Protein AF-A0A7R9WXC1-F1 (afdb_monomer_lite)

Secondary structure (DSSP, 8-state):
-HHHHHHHHHHHTT-HHHHHHHHHHHHHHTT-S-SS--HHHHHHHHHHHHHHHHHS-HHHHHTSPB---HHHHHHHHHHHHHHHHHHHHT-HHHHHHHHHHHHHHHHHH-B-TTHHHHHHHHHHHHHHTT-HHHHHHHHHHHHHHHHHT--TTTHHHHHHHIIIIIGGGTS-HHHHHHHHHHHHHHHHHTT-HHHHHHHHHHHHHHHHHTT--HHHHHHHHHHHHHHHHHTT--TTHHHHHHHHHHHHHHTT-PPP-HHHHHHHHHHHHHTTTT-HHHHHHHHHHHHHHHHHTT-HHHHHHHHHHHHT---

Radius of gyration: 20.03 Å; chains: 1; bounding box: 48×40×57 Å

Sequence (311 aa):
PTHLIMAQALGREYKVAESLAVSLSAARNLGVFPRRFYLFHAVNDFIRIKDFLKNNTDEDILNLPILQDPKILMAIRFIGEIGVRSFYTGDMVQCLVQALKQIRIIMRYGISPRSPLVFATLGMIFDTTKDRNLAMRCADIAHKLLRIVGGPEDIAWVHVVTSGAIYVSSEPHSKCIKGLEKGYSLGMESGNFELGLVNLQCSKVLAFYFGCKLQPLVGSLENVLKQYQVYNIKMNDDASVALLMVSQYLTGGQPIDWDDIKGHTQQDLKKRGSDANRLLARYPALLVPTILLRKYELAQQMTKLYYGLPD

Foldseek 3Di:
DVLLVVLVVCVQVLVLLVSLVSLQVVLVVLVLDDPDDDVVVLVVLLVVLVVVPVVADLVRQLPWDEADDVSLVVNLSSLVSNLVSCVQLVVVVSNSVSLSSSVVSCVVRNDAQCQLLSLLSVLLVCVVVVVLVSSLSSLVSSVVVCVVHHDLQCQLVSLCSCLLRRCCVPHDVVVSLVSLCVSLVSCVVSVVNQSNLVSLLSSLVSCVVVDHDLVVSLVSLVVSLVSCVVVVPPPPPQLSVLLNQLSQVVVVHDDDPVVVVVVVLVVQLVVNGRRLVVLVRNLVSNLVSCVVVVVVVSNVVSVCSNVVNDD

Structure (mmCIF, N/CA/C/O backbone):
data_AF-A0A7R9WXC1-F1
#
_entry.id   AF-A0A7R9WXC1-F1
#
loop_
_atom_site.group_PDB
_atom_site.id
_atom_site.type_symbol
_atom_site.label_atom_id
_atom_site.label_alt_id
_atom_site.label_comp_id
_atom_site.label_asym_id
_atom_site.label_entity_id
_atom_site.label_seq_id
_atom_site.pdbx_PDB_ins_code
_atom_site.Cartn_x
_atom_site.Cartn_y
_atom_site.Cartn_z
_atom_site.occupancy
_atom_site.B_iso_or_equiv
_atom_site.auth_seq_id
_atom_site.auth_comp_id
_atom_site.auth_asym_id
_atom_site.auth_atom_id
_atom_site.pdbx_PDB_model_num
ATOM 1 N N . PRO A 1 1 ? -21.706 -10.252 6.835 1.00 63.06 1 PRO A N 1
ATOM 2 C CA . PRO A 1 1 ? -20.898 -11.320 6.184 1.00 63.06 1 PRO A CA 1
ATOM 3 C C . PRO A 1 1 ? -21.140 -11.440 4.670 1.00 63.06 1 PRO A C 1
ATOM 5 O O . PRO A 1 1 ? -20.193 -11.288 3.910 1.00 63.06 1 PRO A O 1
ATOM 8 N N . THR A 1 2 ? -22.389 -11.620 4.221 1.00 79.38 2 THR A N 1
ATOM 9 C CA . THR A 1 2 ? -22.733 -11.849 2.800 1.00 79.38 2 THR A CA 1
ATOM 10 C C . THR A 1 2 ? -22.282 -10.723 1.866 1.00 79.38 2 THR A C 1
ATOM 12 O O . THR A 1 2 ? -21.619 -10.984 0.869 1.00 79.38 2 THR A O 1
ATOM 15 N N . HIS A 1 3 ? -22.541 -9.459 2.223 1.00 79.12 3 HIS A N 1
ATOM 16 C CA . HIS A 1 3 ? -22.083 -8.318 1.419 1.00 79.12 3 HIS A CA 1
ATOM 17 C C . HIS A 1 3 ? -20.556 -8.199 1.336 1.00 79.12 3 HIS A C 1
ATOM 19 O O . HIS A 1 3 ? -20.051 -7.723 0.329 1.00 79.12 3 HIS A O 1
ATOM 25 N N . LEU A 1 4 ? -19.820 -8.631 2.368 1.00 77.81 4 LEU A N 1
ATOM 26 C CA . LEU A 1 4 ? -18.355 -8.583 2.362 1.00 77.81 4 LEU A CA 1
ATOM 27 C C . LEU A 1 4 ? -17.795 -9.581 1.345 1.00 77.81 4 LEU A C 1
ATOM 29 O O . LEU A 1 4 ? -17.018 -9.190 0.481 1.00 77.81 4 LEU A O 1
ATOM 33 N N . ILE A 1 5 ? -18.267 -10.829 1.407 1.00 81.50 5 ILE A N 1
ATOM 34 C CA . ILE A 1 5 ? -17.864 -11.902 0.488 1.00 81.50 5 ILE A CA 1
ATOM 35 C C . ILE A 1 5 ? -18.242 -11.543 -0.949 1.00 81.50 5 ILE A C 1
ATOM 37 O O . ILE A 1 5 ? -17.410 -11.650 -1.841 1.00 81.50 5 ILE A O 1
ATOM 41 N N . MET A 1 6 ? -19.469 -11.059 -1.174 1.00 82.88 6 MET A N 1
ATOM 42 C CA . MET A 1 6 ? -19.919 -10.637 -2.503 1.00 82.88 6 MET A CA 1
ATOM 43 C C . MET A 1 6 ? -19.022 -9.540 -3.070 1.00 82.88 6 MET A C 1
ATOM 45 O O . MET A 1 6 ? -18.613 -9.596 -4.225 1.00 82.88 6 MET A O 1
ATOM 49 N N . ALA A 1 7 ? -18.687 -8.545 -2.254 1.00 78.00 7 ALA A N 1
ATOM 50 C CA . ALA A 1 7 ? -17.867 -7.453 -2.724 1.00 78.00 7 ALA A CA 1
ATOM 51 C C . ALA A 1 7 ? -16.418 -7.912 -2.985 1.00 78.00 7 ALA A C 1
ATOM 53 O O . ALA A 1 7 ? -15.838 -7.543 -4.002 1.00 78.00 7 ALA A O 1
ATOM 54 N N . GLN A 1 8 ? -15.856 -8.789 -2.151 1.00 79.25 8 GLN A N 1
ATOM 55 C CA . GLN A 1 8 ? -14.550 -9.406 -2.411 1.00 79.25 8 GLN A CA 1
ATOM 56 C C . GLN A 1 8 ? -14.553 -10.246 -3.698 1.00 79.25 8 GLN A C 1
ATOM 58 O O . GLN A 1 8 ? -13.627 -10.131 -4.497 1.00 79.25 8 GLN A O 1
ATOM 63 N N . ALA A 1 9 ? -15.609 -11.023 -3.948 1.00 81.50 9 ALA A N 1
ATOM 64 C CA . ALA A 1 9 ? -15.770 -11.795 -5.180 1.00 81.50 9 ALA A CA 1
ATOM 65 C C . ALA A 1 9 ? -15.837 -10.887 -6.420 1.00 81.50 9 ALA A C 1
ATOM 67 O O . ALA A 1 9 ? -15.082 -11.093 -7.365 1.00 81.50 9 ALA A O 1
ATOM 68 N N . LEU A 1 10 ? -16.648 -9.822 -6.379 1.00 79.44 10 LEU A N 1
ATOM 69 C CA . LEU A 1 10 ? -16.713 -8.822 -7.454 1.00 79.44 10 LEU A CA 1
ATOM 70 C C . LEU A 1 10 ? -15.357 -8.142 -7.694 1.00 79.44 10 LEU A C 1
ATOM 72 O O . LEU A 1 10 ? -14.992 -7.889 -8.838 1.00 79.44 10 LEU A O 1
ATOM 76 N N . GLY A 1 11 ? -14.599 -7.870 -6.626 1.00 71.81 11 GLY A N 1
ATOM 77 C CA . GLY A 1 11 ? -13.242 -7.330 -6.726 1.00 71.81 11 GLY A CA 1
ATOM 78 C C . GLY A 1 11 ? -12.307 -8.270 -7.490 1.00 71.81 11 GLY A C 1
ATOM 79 O O . GLY A 1 11 ? -11.641 -7.834 -8.424 1.00 71.81 11 GLY A O 1
ATOM 80 N N . ARG A 1 12 ? -12.335 -9.568 -7.160 1.00 74.12 12 ARG A N 1
ATOM 81 C CA . ARG A 1 12 ? -11.554 -10.613 -7.850 1.00 74.12 12 ARG A CA 1
ATOM 82 C C . ARG A 1 12 ? -11.981 -10.827 -9.305 1.00 74.12 12 ARG A C 1
ATOM 84 O O . ARG A 1 12 ? -11.167 -11.223 -10.131 1.00 74.12 12 ARG A O 1
ATOM 91 N N . GLU A 1 13 ? -13.240 -10.549 -9.633 1.00 76.81 13 GLU A N 1
ATOM 92 C CA . GLU A 1 13 ? -13.759 -10.561 -11.007 1.00 76.81 13 GLU A CA 1
ATOM 93 C C . GLU A 1 13 ? -13.490 -9.259 -11.785 1.00 76.81 13 GLU A C 1
ATOM 95 O O . GLU A 1 13 ? -14.012 -9.094 -12.886 1.00 76.81 13 GLU A O 1
ATOM 100 N N . TYR A 1 14 ? -12.687 -8.331 -11.251 1.00 69.69 14 TYR A N 1
ATOM 101 C CA . TYR A 1 14 ? -12.383 -7.027 -11.866 1.00 69.69 14 TYR A CA 1
ATOM 102 C C . TYR A 1 14 ? -13.589 -6.092 -12.010 1.00 69.69 14 TYR A C 1
ATOM 104 O O . TYR A 1 14 ? -13.520 -5.053 -12.664 1.00 69.69 14 TYR A O 1
ATOM 112 N N . LYS A 1 15 ? -14.688 -6.386 -11.315 1.00 79.50 15 LYS A N 1
ATOM 113 C CA . LYS A 1 15 ? -15.868 -5.520 -11.227 1.00 79.50 15 LYS A CA 1
ATOM 114 C C . LYS A 1 15 ? -15.699 -4.538 -10.072 1.00 79.50 15 LYS A C 1
ATOM 116 O O . LYS A 1 15 ? -16.510 -4.470 -9.148 1.00 79.50 15 LYS A O 1
ATOM 121 N N . VAL A 1 16 ? -14.597 -3.785 -10.091 1.00 77.31 16 VAL A N 1
ATOM 122 C CA . VAL A 1 16 ? -14.145 -2.990 -8.937 1.00 77.31 16 VAL A CA 1
ATOM 123 C C . VAL A 1 16 ? -15.126 -1.865 -8.586 1.00 77.31 16 VAL A C 1
ATOM 125 O O . VAL A 1 16 ? -15.371 -1.609 -7.407 1.00 77.31 16 VAL A O 1
ATOM 128 N N . ALA A 1 17 ? -15.767 -1.257 -9.587 1.00 78.25 17 ALA A N 1
ATOM 129 C CA . ALA A 1 17 ? -16.806 -0.247 -9.382 1.00 78.25 17 ALA A CA 1
ATOM 130 C C . ALA A 1 17 ? -18.072 -0.824 -8.716 1.00 78.25 17 ALA A C 1
ATOM 132 O O . ALA A 1 17 ? -18.589 -0.251 -7.755 1.00 78.25 17 ALA A O 1
ATOM 133 N N . GLU A 1 18 ? -18.543 -1.991 -9.165 1.00 83.94 18 GLU A N 1
ATOM 134 C CA . GLU A 1 18 ? -19.685 -2.690 -8.552 1.00 83.94 18 GLU A CA 1
ATOM 135 C C . GLU A 1 18 ? -19.352 -3.117 -7.122 1.00 83.94 18 GLU A C 1
ATOM 137 O O . GLU A 1 18 ? -20.128 -2.920 -6.185 1.00 83.94 18 GLU A O 1
ATOM 142 N N . SER A 1 19 ? -18.143 -3.638 -6.939 1.00 83.38 19 SER A N 1
ATOM 143 C CA . SER A 1 19 ? -17.606 -4.008 -5.644 1.00 83.38 19 SER A CA 1
ATOM 144 C C . SER A 1 19 ? -17.557 -2.809 -4.683 1.00 83.38 19 SER A C 1
ATOM 146 O O . SER A 1 19 ? -17.961 -2.917 -3.518 1.00 83.38 19 SER A O 1
ATOM 148 N N . LEU A 1 20 ? -17.119 -1.635 -5.150 1.00 84.19 20 LEU A N 1
ATOM 149 C CA . LEU A 1 20 ? -17.136 -0.396 -4.371 1.00 84.19 20 LEU A CA 1
ATOM 150 C C . LEU A 1 20 ? -18.569 -0.011 -3.977 1.00 84.19 20 LEU A C 1
ATOM 152 O O . LEU A 1 20 ? -18.818 0.296 -2.808 1.00 84.19 20 LEU A O 1
ATOM 156 N N . ALA A 1 21 ? -19.522 -0.093 -4.910 1.00 85.06 21 ALA A N 1
ATOM 157 C CA . ALA A 1 21 ? -20.928 0.211 -4.654 1.00 85.06 21 ALA A CA 1
ATOM 158 C C . ALA A 1 21 ? -21.543 -0.706 -3.580 1.00 85.06 21 ALA A C 1
ATOM 160 O O . ALA A 1 21 ? -22.210 -0.216 -2.662 1.00 85.06 21 ALA A O 1
ATOM 161 N N . VAL A 1 22 ? -21.267 -2.016 -3.630 1.00 86.44 22 VAL A N 1
ATOM 162 C CA . VAL A 1 22 ? -21.729 -2.980 -2.614 1.00 86.44 22 VAL A CA 1
ATOM 163 C C . VAL A 1 22 ? -21.148 -2.649 -1.239 1.00 86.44 22 VAL A C 1
ATOM 165 O O . VAL A 1 22 ? -21.890 -2.604 -0.255 1.00 86.44 22 VAL A O 1
ATOM 168 N N . SER A 1 23 ? -19.847 -2.355 -1.154 1.00 84.88 23 SER A N 1
ATOM 169 C CA . SER A 1 23 ? -19.220 -1.995 0.124 1.00 84.88 23 SER A CA 1
ATOM 170 C C . SER A 1 23 ? -19.736 -0.678 0.696 1.00 84.88 23 SER A C 1
ATOM 172 O O . SER A 1 23 ? -19.978 -0.589 1.900 1.00 84.88 23 SER A O 1
ATOM 174 N N . LEU A 1 24 ? -19.956 0.335 -0.147 1.00 84.38 24 LEU A N 1
ATOM 175 C CA . LEU A 1 24 ? -20.561 1.600 0.273 1.00 84.38 24 LEU A CA 1
ATOM 176 C C . LEU A 1 24 ? -21.981 1.391 0.802 1.00 84.38 24 LEU A C 1
ATOM 178 O O . LEU A 1 24 ? -22.334 1.960 1.835 1.00 84.38 24 LEU A O 1
ATOM 182 N N . SER A 1 25 ? -22.786 0.570 0.125 1.00 84.38 25 SER A N 1
ATOM 183 C CA . SER A 1 25 ? -24.141 0.229 0.565 1.00 84.38 25 SER A CA 1
ATOM 184 C C . SER A 1 25 ? -24.127 -0.469 1.930 1.00 84.38 25 SER A C 1
ATOM 186 O O . SER A 1 25 ? -24.794 -0.025 2.867 1.00 84.38 25 SER A O 1
ATOM 188 N N . ALA A 1 26 ? -23.278 -1.488 2.093 1.00 83.19 26 ALA A N 1
ATOM 189 C CA . ALA A 1 26 ? -23.139 -2.215 3.351 1.00 83.19 26 ALA A CA 1
ATOM 190 C C . ALA A 1 26 ? -22.678 -1.308 4.505 1.00 83.19 26 ALA A C 1
ATOM 192 O O . ALA A 1 26 ? -23.270 -1.326 5.585 1.00 83.19 26 ALA A O 1
ATOM 193 N N . ALA A 1 27 ? -21.671 -0.461 4.275 1.00 80.69 27 ALA A N 1
ATOM 194 C CA . ALA A 1 27 ? -21.155 0.445 5.297 1.00 80.69 27 ALA A CA 1
ATOM 195 C C . ALA A 1 27 ? -22.172 1.534 5.698 1.00 80.69 27 ALA A C 1
ATOM 197 O O . ALA A 1 27 ? -22.223 1.938 6.863 1.00 80.69 27 ALA A O 1
ATOM 198 N N . ARG A 1 28 ? -23.018 1.986 4.761 1.00 83.00 28 ARG A N 1
ATOM 199 C CA . ARG A 1 28 ? -24.132 2.907 5.046 1.00 83.00 28 ARG A CA 1
ATOM 200 C C . ARG A 1 28 ? -25.222 2.237 5.880 1.00 83.00 28 ARG A C 1
ATOM 202 O O . ARG A 1 28 ? -25.710 2.855 6.821 1.00 83.00 28 ARG A O 1
ATOM 209 N N . ASN A 1 29 ? -25.570 0.987 5.575 1.00 83.12 29 ASN A N 1
ATOM 210 C CA . ASN A 1 29 ? -26.576 0.229 6.328 1.00 83.12 29 ASN A CA 1
ATOM 211 C C . ASN A 1 29 ? -26.123 -0.080 7.761 1.00 83.12 29 ASN A C 1
ATOM 213 O O . ASN A 1 29 ? -26.943 -0.121 8.671 1.00 83.12 29 ASN A O 1
ATOM 217 N N . LEU A 1 30 ? -24.814 -0.230 7.978 1.00 77.56 30 LEU A N 1
ATOM 218 C CA . LEU A 1 30 ? -24.223 -0.376 9.310 1.00 77.56 30 LEU A CA 1
ATOM 219 C C . LEU A 1 30 ? -24.130 0.948 10.094 1.00 77.56 30 LEU A C 1
ATOM 221 O O . LEU A 1 30 ? -23.718 0.935 11.250 1.00 77.56 30 LEU A O 1
ATOM 225 N N . GLY A 1 31 ? -24.470 2.091 9.487 1.00 77.00 31 GLY A N 1
ATOM 226 C CA . GLY A 1 31 ? -24.396 3.410 10.130 1.00 77.00 31 GLY A CA 1
ATOM 227 C C . GLY A 1 31 ? -22.971 3.921 10.374 1.00 77.00 31 GLY A C 1
ATOM 228 O O . GLY A 1 31 ? -22.787 4.944 11.028 1.00 77.00 31 GLY A O 1
ATOM 229 N N . VAL A 1 32 ? -21.956 3.234 9.843 1.00 73.06 32 VAL A N 1
ATOM 230 C CA . VAL A 1 32 ? -20.533 3.547 10.076 1.00 73.06 32 VAL A CA 1
ATOM 231 C C . VAL A 1 32 ? -19.924 4.424 8.990 1.00 73.06 32 VAL A C 1
ATOM 233 O O . VAL A 1 32 ? -18.849 4.994 9.180 1.00 73.06 32 VAL A O 1
ATOM 236 N N . PHE A 1 33 ? -20.614 4.573 7.855 1.00 70.25 33 PHE A N 1
ATOM 237 C CA . PHE A 1 33 ? -20.209 5.478 6.789 1.00 70.25 33 PHE A CA 1
ATOM 238 C C . PHE A 1 33 ? -21.277 6.552 6.533 1.00 70.25 33 PHE A C 1
ATOM 240 O O . PHE A 1 33 ? -22.439 6.219 6.286 1.00 70.25 33 PHE A O 1
ATOM 247 N N . PRO A 1 34 ? -20.912 7.846 6.559 1.00 69.44 34 PRO A N 1
ATOM 248 C CA . PRO A 1 34 ? -21.848 8.931 6.326 1.00 69.44 34 PRO A CA 1
ATOM 249 C C . PRO A 1 34 ? -22.357 8.905 4.881 1.00 69.44 34 PRO A C 1
ATOM 251 O O . PRO A 1 34 ? -21.609 8.628 3.941 1.00 69.44 34 PRO A O 1
ATOM 254 N N . ARG A 1 35 ? -23.643 9.229 4.698 1.00 66.44 35 ARG A N 1
ATOM 255 C CA . ARG A 1 35 ? -24.272 9.323 3.368 1.00 66.44 35 ARG A CA 1
ATOM 256 C C . ARG A 1 35 ? -23.719 10.481 2.536 1.00 66.44 35 ARG A C 1
ATOM 258 O O . ARG A 1 35 ? -23.693 10.384 1.315 1.00 66.44 35 ARG A O 1
ATOM 265 N N . ARG A 1 36 ? -23.280 11.556 3.196 1.00 65.12 36 ARG A N 1
ATOM 266 C CA . ARG A 1 36 ? -22.618 12.717 2.593 1.00 65.12 36 ARG A CA 1
ATOM 267 C C . ARG A 1 36 ? -21.329 12.990 3.346 1.00 65.12 36 ARG A C 1
ATOM 269 O O . ARG A 1 36 ? -21.322 12.978 4.573 1.00 65.12 36 ARG A O 1
ATOM 276 N N . PHE A 1 37 ? -20.253 13.216 2.610 1.00 69.00 37 PHE A N 1
ATOM 277 C CA . PHE A 1 37 ? -18.970 13.590 3.176 1.00 69.00 37 PHE A CA 1
ATOM 278 C C . PHE A 1 37 ? -18.540 14.923 2.579 1.00 69.00 37 PHE A C 1
ATOM 280 O O . PHE A 1 37 ? -18.631 15.119 1.371 1.00 69.00 37 PHE A O 1
ATOM 287 N N . TYR A 1 38 ? -18.077 15.824 3.437 1.00 74.31 38 TYR A N 1
ATOM 288 C CA . TYR A 1 38 ? -17.567 17.129 3.046 1.00 74.31 38 TYR A CA 1
ATOM 289 C C . TYR A 1 38 ? -16.076 17.203 3.364 1.00 74.31 38 TYR A C 1
ATOM 291 O O . TYR A 1 38 ? -15.638 16.710 4.403 1.00 74.31 38 TYR A O 1
ATOM 299 N N . LEU A 1 39 ? -15.301 17.851 2.492 1.00 78.19 39 LEU A N 1
ATOM 300 C CA . LEU A 1 39 ? -13.837 17.900 2.575 1.00 78.19 39 LEU A CA 1
ATOM 301 C C . LEU A 1 39 ? -13.323 18.449 3.920 1.00 78.19 39 LEU A C 1
ATOM 303 O O . LEU A 1 39 ? -12.321 17.968 4.441 1.00 78.19 39 LEU A O 1
ATOM 307 N N . PHE A 1 40 ? -14.043 19.390 4.536 1.00 82.50 40 PHE A N 1
ATOM 308 C CA . PHE A 1 40 ? -13.672 19.945 5.842 1.00 82.50 40 PHE A CA 1
ATOM 309 C C . PHE A 1 40 ? -13.694 18.902 6.973 1.00 82.50 40 PHE A C 1
ATOM 311 O O . PHE A 1 40 ? -12.919 19.013 7.920 1.00 82.50 40 PHE A O 1
ATOM 318 N N . HIS A 1 41 ? -14.525 17.855 6.875 1.00 83.81 41 HIS A N 1
ATOM 319 C CA . HIS A 1 41 ? -14.491 16.750 7.833 1.00 83.81 41 HIS A CA 1
ATOM 320 C C . HIS A 1 41 ? -13.179 15.967 7.729 1.00 83.81 41 HIS A C 1
ATOM 322 O O . HIS A 1 41 ? -12.632 15.595 8.762 1.00 83.81 41 HIS A O 1
ATOM 328 N N . ALA A 1 42 ? -12.644 15.777 6.515 1.00 86.50 42 ALA A N 1
ATOM 329 C CA . ALA A 1 42 ? -11.34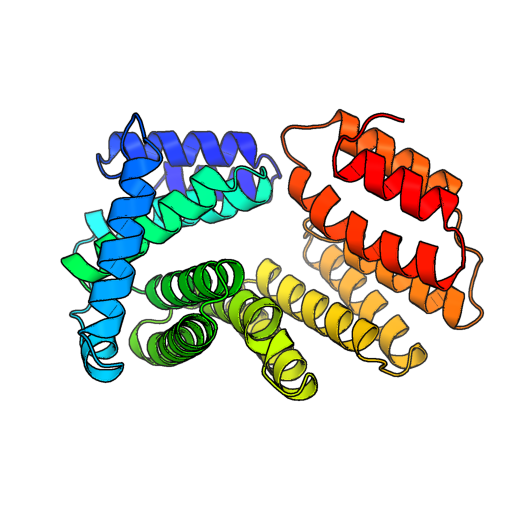3 15.128 6.324 1.00 86.50 42 ALA A CA 1
ATOM 330 C C . ALA A 1 42 ? -10.225 15.973 6.929 1.00 86.50 42 ALA A C 1
ATOM 332 O O . ALA A 1 42 ? -9.372 15.436 7.623 1.00 86.50 42 ALA A O 1
ATOM 333 N N . VAL A 1 43 ? -10.262 17.292 6.729 1.00 90.38 43 VAL A N 1
ATOM 334 C CA . VAL A 1 43 ? -9.282 18.209 7.328 1.00 90.38 43 VAL A CA 1
ATOM 335 C C . VAL A 1 43 ? -9.329 18.135 8.856 1.00 90.38 43 VAL A C 1
ATOM 337 O O . VAL A 1 43 ? -8.295 17.971 9.497 1.00 90.38 43 VAL A O 1
ATOM 340 N N . ASN A 1 44 ? -10.522 18.187 9.452 1.00 91.56 44 ASN A N 1
ATOM 341 C CA . ASN A 1 44 ? -10.681 18.080 10.902 1.00 91.56 44 ASN A CA 1
ATOM 342 C C . ASN A 1 44 ? -10.229 16.712 11.446 1.00 91.56 44 ASN A C 1
ATOM 344 O O . ASN A 1 44 ? -9.571 16.656 12.484 1.00 91.56 44 ASN A O 1
ATOM 348 N N . ASP A 1 45 ? -10.547 15.611 10.760 1.00 92.00 45 ASP A N 1
ATOM 349 C CA . ASP A 1 45 ? -10.054 14.288 11.153 1.00 92.00 45 ASP A CA 1
ATOM 350 C C . ASP A 1 45 ? -8.528 14.208 11.031 1.00 92.00 45 ASP A C 1
ATOM 352 O O . ASP A 1 45 ? -7.878 13.707 11.944 1.00 92.00 45 ASP A O 1
ATOM 356 N N . PHE A 1 46 ? -7.946 14.761 9.967 1.00 93.75 46 PHE A N 1
ATOM 357 C CA . PHE A 1 46 ? -6.501 14.797 9.760 1.00 93.75 46 PHE A CA 1
ATOM 358 C C . PHE A 1 46 ? -5.771 15.565 10.870 1.00 93.75 46 PHE A C 1
ATOM 360 O O . PHE A 1 46 ? -4.806 15.046 11.429 1.00 93.75 46 PHE A O 1
ATOM 367 N N . ILE A 1 47 ? -6.263 16.751 11.251 1.00 94.38 47 ILE A N 1
ATOM 368 C CA . ILE A 1 47 ? -5.702 17.536 12.365 1.00 94.38 47 ILE A CA 1
ATOM 369 C C . ILE A 1 47 ? -5.752 16.725 13.663 1.00 94.38 47 ILE A C 1
ATOM 371 O O . ILE A 1 47 ? -4.729 16.544 14.315 1.00 94.38 47 ILE A O 1
ATOM 375 N N . ARG A 1 48 ? -6.909 16.138 13.992 1.00 95.75 48 ARG A N 1
ATOM 376 C CA . ARG A 1 48 ? -7.069 15.322 15.208 1.00 95.75 48 ARG A CA 1
ATOM 377 C C . ARG A 1 48 ? -6.154 14.102 15.233 1.00 95.75 48 ARG A C 1
ATOM 379 O O . ARG A 1 48 ? -5.708 13.702 16.302 1.00 95.75 48 ARG A O 1
ATOM 386 N N . ILE A 1 49 ? -5.915 13.485 14.079 1.00 96.50 49 ILE A N 1
ATOM 387 C CA . ILE A 1 49 ? -5.001 12.346 13.950 1.00 96.50 49 ILE A CA 1
ATOM 388 C C . ILE A 1 49 ? -3.560 12.800 14.162 1.00 96.50 49 ILE A C 1
ATOM 390 O O . ILE A 1 49 ? -2.815 12.147 14.887 1.00 96.50 49 ILE A O 1
ATOM 394 N N . LYS A 1 50 ? -3.172 13.935 13.578 1.00 96.00 50 LYS A N 1
ATOM 395 C CA . LYS A 1 50 ? -1.842 14.511 13.779 1.00 96.00 50 LYS A CA 1
ATOM 396 C C . LYS A 1 50 ? -1.605 14.874 15.247 1.00 96.00 50 LYS A C 1
ATOM 398 O O . LYS A 1 50 ? -0.554 14.532 15.783 1.00 96.00 50 LYS A O 1
ATOM 403 N N . ASP A 1 51 ? -2.590 15.475 15.910 1.00 96.44 51 ASP A N 1
ATOM 404 C CA . ASP A 1 51 ? -2.528 15.779 17.343 1.00 96.44 51 ASP A CA 1
ATOM 405 C C . ASP A 1 51 ? -2.449 14.507 18.189 1.00 96.44 51 ASP A C 1
ATOM 407 O O . ASP A 1 51 ? -1.643 14.426 19.111 1.00 96.44 51 ASP A O 1
ATOM 411 N N . PHE A 1 52 ? -3.234 13.481 17.851 1.00 97.06 52 PHE A N 1
ATOM 412 C CA . PHE A 1 52 ? -3.164 12.180 18.511 1.00 97.06 52 PHE A CA 1
ATOM 413 C C . PHE A 1 52 ? -1.766 11.572 18.415 1.00 97.06 52 PHE A C 1
ATOM 415 O O . PHE A 1 52 ? -1.202 11.203 19.440 1.00 97.06 52 PHE A O 1
ATOM 422 N N . LEU A 1 53 ? -1.172 11.531 17.220 1.00 96.56 53 LEU A N 1
ATOM 423 C CA . LEU A 1 53 ? 0.191 11.036 17.056 1.00 96.56 53 LEU A CA 1
ATOM 424 C C . LEU A 1 53 ? 1.194 11.895 17.826 1.00 96.56 53 LEU A C 1
ATOM 426 O O . LEU A 1 53 ? 2.092 11.356 18.455 1.00 96.56 53 LEU A O 1
ATOM 430 N N . LYS A 1 54 ? 1.058 13.222 17.815 1.00 95.44 54 LYS A N 1
ATOM 431 C CA . LYS A 1 54 ? 1.979 14.111 18.537 1.00 95.44 54 LYS A CA 1
ATOM 432 C C . LYS A 1 54 ? 1.913 13.920 20.056 1.00 95.44 54 LYS A C 1
ATOM 434 O O . LYS A 1 54 ? 2.943 14.007 20.715 1.00 95.44 54 LYS A O 1
ATOM 439 N N . ASN A 1 55 ? 0.720 13.671 20.588 1.00 96.69 55 ASN A N 1
ATOM 440 C CA . ASN A 1 55 ? 0.466 13.605 22.027 1.00 96.69 55 ASN A CA 1
ATOM 441 C C . ASN A 1 55 ? 0.591 12.194 22.620 1.00 96.69 55 ASN A C 1
ATOM 443 O O . ASN A 1 55 ? 0.467 12.052 23.830 1.00 96.69 55 ASN A O 1
ATOM 447 N N . ASN A 1 56 ? 0.800 11.166 21.797 1.00 97.19 56 ASN A N 1
ATOM 448 C CA . ASN A 1 56 ? 0.971 9.782 22.241 1.00 97.19 56 ASN A CA 1
ATOM 449 C C . ASN A 1 56 ? 2.335 9.279 21.779 1.00 97.19 56 ASN A C 1
ATOM 451 O O . ASN A 1 56 ? 2.731 9.522 20.637 1.00 97.19 56 ASN A O 1
ATOM 455 N N . THR A 1 57 ? 3.049 8.567 22.642 1.00 97.81 57 THR A N 1
ATOM 456 C CA . THR A 1 57 ? 4.271 7.840 22.278 1.00 97.81 57 THR A CA 1
ATOM 457 C C . THR A 1 57 ? 3.944 6.632 21.393 1.00 97.81 57 THR A C 1
ATOM 459 O O . THR A 1 57 ? 2.779 6.283 21.187 1.00 97.81 57 THR A O 1
ATOM 462 N N . ASP A 1 58 ? 4.963 6.002 20.805 1.00 97.81 58 ASP A N 1
ATOM 463 C CA . ASP A 1 58 ? 4.759 4.736 20.091 1.00 97.81 58 ASP A CA 1
ATOM 464 C C . ASP A 1 58 ? 4.192 3.675 21.038 1.00 97.81 58 ASP A C 1
ATOM 466 O O . ASP A 1 58 ? 3.273 2.948 20.675 1.00 97.81 58 ASP A O 1
ATOM 470 N N . GLU A 1 59 ? 4.711 3.620 22.262 1.00 97.81 59 GLU A N 1
ATOM 471 C CA . GLU A 1 59 ? 4.297 2.699 23.311 1.00 97.81 59 GLU A CA 1
ATOM 472 C C . GLU A 1 59 ? 2.830 2.914 23.696 1.00 97.81 59 GLU A C 1
ATOM 474 O O . GLU A 1 59 ? 2.085 1.940 23.784 1.00 97.81 59 GLU A O 1
ATOM 479 N N . ASP A 1 60 ? 2.381 4.165 23.841 1.00 97.81 60 ASP A N 1
ATOM 480 C CA . ASP A 1 60 ? 0.970 4.481 24.114 1.00 97.81 60 ASP A CA 1
ATOM 481 C C . ASP A 1 60 ? 0.050 3.933 23.013 1.00 97.81 60 ASP A C 1
ATOM 483 O O . ASP A 1 60 ? -1.000 3.353 23.292 1.00 97.81 60 ASP A O 1
ATOM 487 N N . ILE A 1 61 ? 0.461 4.069 21.748 1.00 97.88 61 ILE A N 1
ATOM 488 C CA . ILE A 1 61 ? -0.307 3.584 20.594 1.00 97.88 61 ILE A CA 1
ATOM 489 C C . ILE A 1 61 ? -0.333 2.050 20.549 1.00 97.88 61 ILE A C 1
ATOM 491 O O . ILE A 1 61 ? -1.374 1.457 20.258 1.00 97.88 61 ILE A O 1
ATOM 495 N N . LEU A 1 62 ? 0.797 1.396 20.826 1.00 97.56 62 LEU A N 1
ATOM 496 C CA . LEU A 1 62 ? 0.901 -0.067 20.839 1.00 97.56 62 LEU A CA 1
ATOM 497 C C . LEU A 1 62 ? 0.131 -0.698 22.006 1.00 97.56 62 LEU A C 1
ATOM 499 O O . LEU A 1 62 ? -0.296 -1.845 21.888 1.00 97.56 62 LEU A O 1
ATOM 503 N N . ASN A 1 63 ? -0.076 0.057 23.088 1.00 97.62 63 ASN A N 1
ATOM 504 C CA . ASN A 1 63 ? -0.825 -0.354 24.275 1.00 97.62 63 ASN A CA 1
ATOM 505 C C . ASN A 1 63 ? -2.310 0.040 24.243 1.00 97.62 63 ASN A C 1
ATOM 507 O O . ASN A 1 63 ? -3.021 -0.167 25.230 1.00 97.62 63 ASN A O 1
ATOM 511 N N . LEU A 1 64 ? -2.810 0.587 23.129 1.00 97.56 64 LEU A N 1
ATOM 512 C CA . LEU A 1 64 ? -4.247 0.771 22.943 1.00 97.56 64 LEU A CA 1
ATOM 513 C C . LEU A 1 64 ? -4.989 -0.563 23.149 1.00 97.56 64 LEU A C 1
ATOM 515 O O . LEU A 1 64 ? -4.471 -1.622 22.784 1.00 97.56 64 LEU A O 1
ATOM 519 N N . PRO A 1 65 ? -6.222 -0.539 23.689 1.00 97.44 65 PRO A N 1
ATOM 520 C CA . PRO A 1 65 ? -6.979 -1.763 23.926 1.00 97.44 65 PRO A CA 1
ATOM 521 C C . PRO A 1 65 ? -7.185 -2.534 22.620 1.00 97.44 65 PRO A C 1
ATOM 523 O O . PRO A 1 65 ? -7.343 -1.940 21.557 1.00 97.44 65 PRO A O 1
ATOM 526 N N . ILE A 1 66 ? -7.212 -3.864 22.680 1.00 97.12 66 ILE A N 1
ATOM 527 C CA . ILE A 1 66 ? -7.565 -4.672 21.509 1.00 97.12 66 ILE A CA 1
ATOM 528 C C . ILE A 1 66 ? -9.080 -4.587 21.309 1.00 97.12 66 ILE A C 1
ATOM 530 O O . ILE A 1 66 ? -9.857 -4.888 22.214 1.00 97.12 66 ILE A O 1
ATOM 534 N N . LEU A 1 67 ? -9.500 -4.188 20.113 1.00 95.50 67 LEU A N 1
ATOM 535 C CA . LEU A 1 67 ? -10.890 -4.063 19.705 1.00 95.50 67 LEU A CA 1
ATOM 536 C C . LEU A 1 67 ? -11.584 -5.433 19.709 1.00 95.50 67 LEU A C 1
ATOM 538 O O . LEU A 1 67 ? -11.263 -6.291 18.889 1.00 95.50 67 LEU A O 1
ATOM 542 N N . GLN A 1 68 ? -12.583 -5.597 20.581 1.00 93.44 68 GLN A N 1
ATOM 543 C CA . GLN A 1 68 ? -13.366 -6.837 20.710 1.00 93.44 68 GLN A CA 1
ATOM 544 C C . GLN A 1 68 ? -14.782 -6.745 20.122 1.00 93.44 68 GLN A C 1
ATOM 546 O O . GLN A 1 68 ? -15.402 -7.774 19.864 1.00 93.44 68 GLN A O 1
ATOM 551 N N . ASP A 1 69 ? -15.323 -5.537 19.906 1.00 93.44 69 ASP A N 1
ATOM 552 C CA . ASP A 1 69 ? -16.703 -5.382 19.429 1.00 93.44 69 ASP A CA 1
ATOM 553 C C . ASP A 1 69 ? -16.841 -5.910 17.982 1.00 93.44 69 ASP A C 1
ATOM 555 O O . ASP A 1 69 ? -16.274 -5.319 17.051 1.00 93.44 69 ASP A O 1
ATOM 559 N N . PRO A 1 70 ? -17.630 -6.979 17.750 1.00 91.31 70 PRO A N 1
ATOM 560 C CA . PRO A 1 70 ? -17.758 -7.599 16.435 1.00 91.31 70 PRO A CA 1
ATOM 561 C C . PRO A 1 70 ? -18.408 -6.676 15.395 1.00 91.31 70 PRO A C 1
ATOM 563 O O . PRO A 1 70 ? -18.109 -6.788 14.203 1.00 91.31 70 PRO A O 1
ATOM 566 N N . LYS A 1 71 ? -19.273 -5.738 15.806 1.00 89.06 71 LYS A N 1
ATOM 567 C CA . LYS A 1 71 ? -19.886 -4.761 14.893 1.00 89.06 71 LYS A CA 1
ATOM 568 C C . LYS A 1 71 ? -18.846 -3.762 14.404 1.00 89.06 71 LYS A C 1
ATOM 570 O O . LYS A 1 71 ? -18.797 -3.471 13.208 1.00 89.06 71 LYS A O 1
ATOM 575 N N . ILE A 1 72 ? -17.988 -3.276 15.299 1.00 90.88 72 ILE A N 1
ATOM 576 C CA . ILE A 1 72 ? -16.920 -2.330 14.948 1.00 90.88 72 ILE A CA 1
ATOM 577 C C . ILE A 1 72 ? -15.816 -3.028 14.141 1.00 90.88 72 ILE A C 1
ATOM 579 O O . ILE A 1 72 ? -15.334 -2.466 13.157 1.00 90.88 72 ILE A O 1
ATOM 583 N N . LEU A 1 73 ? -15.482 -4.282 14.467 1.00 91.69 73 LEU A N 1
ATOM 584 C CA . LEU A 1 73 ? -14.577 -5.111 13.660 1.00 91.69 73 LEU A CA 1
ATOM 585 C C . LEU A 1 73 ? -15.104 -5.322 12.235 1.00 91.69 73 LEU A C 1
ATOM 587 O O . LEU A 1 73 ? -14.352 -5.253 11.263 1.00 91.69 73 LEU A O 1
ATOM 591 N N . MET A 1 74 ? -16.407 -5.550 12.074 1.00 88.44 74 MET A N 1
ATOM 592 C CA . MET A 1 74 ? -17.000 -5.669 10.743 1.00 88.44 74 MET A CA 1
ATOM 593 C C . MET A 1 74 ? -17.001 -4.326 10.001 1.00 88.44 74 MET A C 1
ATOM 595 O O . MET A 1 74 ? -16.723 -4.280 8.803 1.00 88.44 74 MET A O 1
ATOM 599 N N . ALA A 1 75 ? -17.264 -3.229 10.710 1.00 88.31 75 ALA A N 1
ATOM 600 C CA . ALA A 1 75 ? -17.236 -1.886 10.150 1.00 88.31 75 ALA A CA 1
ATOM 601 C C . ALA A 1 75 ? -15.855 -1.501 9.608 1.00 88.31 75 ALA A C 1
ATOM 603 O O . ALA A 1 75 ? -15.758 -1.056 8.465 1.00 88.31 75 ALA A O 1
ATOM 604 N N . ILE A 1 76 ? -14.788 -1.704 10.391 1.00 90.81 76 ILE A N 1
ATOM 605 C CA . ILE A 1 76 ? -13.427 -1.364 9.957 1.00 90.81 76 ILE A CA 1
ATOM 606 C C . ILE A 1 76 ? -13.013 -2.190 8.731 1.00 90.81 76 ILE A C 1
ATOM 608 O O . ILE A 1 76 ? -12.421 -1.642 7.805 1.00 90.81 76 ILE A O 1
ATOM 612 N N . ARG A 1 77 ? -13.433 -3.463 8.647 1.00 88.75 77 ARG A N 1
ATOM 613 C CA . ARG A 1 77 ? -13.232 -4.302 7.453 1.00 88.75 77 ARG A CA 1
ATOM 614 C C . ARG A 1 77 ? -13.925 -3.725 6.218 1.00 88.75 77 ARG A C 1
ATOM 616 O O . ARG A 1 77 ? -13.279 -3.552 5.191 1.00 88.75 77 ARG A O 1
ATOM 623 N N . PHE A 1 78 ? -15.208 -3.361 6.313 1.00 86.81 78 PHE A N 1
ATOM 624 C CA . PHE A 1 78 ? -15.924 -2.746 5.187 1.00 86.81 78 PHE A CA 1
ATOM 625 C C . PHE A 1 78 ? -15.291 -1.428 4.738 1.00 86.81 78 PHE A C 1
ATOM 627 O O . PHE A 1 78 ? -15.168 -1.186 3.540 1.00 86.81 78 PHE A O 1
ATOM 634 N N . ILE A 1 79 ? -14.869 -0.585 5.682 1.00 89.31 79 ILE A N 1
ATOM 635 C CA . ILE A 1 79 ? -14.186 0.676 5.368 1.00 89.31 79 ILE A CA 1
ATOM 636 C C . ILE A 1 79 ? -12.841 0.402 4.677 1.00 89.31 79 ILE A C 1
ATOM 638 O O . ILE A 1 79 ? -12.507 1.082 3.708 1.00 89.31 79 ILE A O 1
ATOM 642 N N . GLY A 1 80 ? -12.110 -0.627 5.110 1.00 88.06 80 GLY A N 1
ATOM 643 C CA . GLY A 1 80 ? -10.891 -1.080 4.447 1.00 88.06 80 GLY A CA 1
ATOM 644 C C . GLY A 1 80 ? -11.121 -1.507 2.996 1.00 88.06 80 GLY A C 1
ATOM 645 O O . GLY A 1 80 ? -10.374 -1.088 2.117 1.00 88.06 80 GLY A O 1
ATOM 646 N N . GLU A 1 81 ? -12.172 -2.282 2.729 1.00 86.31 81 GLU A N 1
ATOM 647 C CA . GLU A 1 81 ? -12.551 -2.687 1.366 1.00 86.31 81 GLU A CA 1
ATOM 648 C C . GLU A 1 81 ? -12.931 -1.493 0.481 1.00 86.31 81 GLU A C 1
ATOM 650 O O . GLU A 1 81 ? -12.577 -1.453 -0.696 1.00 86.31 81 GLU A O 1
ATOM 655 N N . ILE A 1 82 ? -13.629 -0.499 1.045 1.00 88.12 82 ILE A N 1
ATOM 656 C CA . ILE A 1 82 ? -13.898 0.769 0.354 1.00 88.12 82 ILE A CA 1
ATOM 657 C C . ILE A 1 82 ? -12.575 1.414 -0.057 1.00 88.12 82 ILE A C 1
ATOM 659 O O . ILE A 1 82 ? -12.442 1.804 -1.207 1.00 88.12 82 ILE A O 1
ATOM 663 N N . GLY A 1 83 ? -11.588 1.483 0.840 1.00 86.56 83 GLY A N 1
ATOM 664 C CA . GLY A 1 83 ? -10.287 2.083 0.538 1.00 86.56 83 GLY A CA 1
ATOM 665 C C . GLY A 1 83 ? -9.540 1.422 -0.596 1.00 86.56 83 GLY A C 1
ATOM 666 O O . GLY A 1 83 ? -9.138 2.110 -1.533 1.00 86.56 83 GLY A O 1
ATOM 667 N N . VAL A 1 84 ? -9.423 0.098 -0.545 1.00 82.69 84 VAL A N 1
ATOM 668 C CA . VAL A 1 84 ? -8.769 -0.674 -1.605 1.00 82.69 84 VAL A CA 1
ATOM 669 C C . VAL A 1 84 ? -9.440 -0.396 -2.952 1.00 82.69 84 VAL A C 1
ATOM 671 O O . VAL A 1 84 ? -8.775 -0.090 -3.935 1.00 82.69 84 VAL A O 1
ATOM 674 N N . ARG A 1 85 ? -10.772 -0.418 -3.011 1.00 83.62 85 ARG A N 1
ATOM 675 C CA . ARG A 1 85 ? -11.497 -0.261 -4.281 1.00 83.62 85 ARG A CA 1
ATOM 676 C C . ARG A 1 85 ? -11.523 1.171 -4.773 1.00 83.62 85 ARG A C 1
ATOM 678 O O . ARG A 1 85 ? -11.387 1.391 -5.968 1.00 83.62 85 ARG A O 1
ATOM 685 N N . SER A 1 86 ? -11.637 2.137 -3.869 1.00 84.44 86 SER A N 1
ATOM 686 C CA . SER A 1 86 ? -11.503 3.552 -4.199 1.00 84.44 86 SER A CA 1
ATOM 687 C C . SER A 1 86 ? -10.151 3.835 -4.841 1.00 84.44 86 SER A C 1
ATOM 689 O O . SER A 1 86 ? -10.123 4.492 -5.878 1.00 84.44 86 SER A O 1
ATOM 691 N N . PHE A 1 87 ? -9.069 3.247 -4.317 1.00 80.94 87 PHE A N 1
ATOM 692 C CA . PHE A 1 87 ? -7.752 3.297 -4.950 1.00 80.94 87 PHE A CA 1
ATOM 693 C C . PHE A 1 87 ? -7.781 2.726 -6.380 1.00 80.94 87 PHE A C 1
ATOM 695 O O . PHE A 1 87 ? -7.394 3.422 -7.312 1.00 80.94 87 PHE A O 1
ATOM 702 N N . TYR A 1 88 ? -8.344 1.530 -6.594 1.00 75.56 88 TYR A N 1
ATOM 703 C CA . TYR A 1 88 ? -8.460 0.935 -7.941 1.00 75.56 88 TYR A CA 1
ATOM 704 C C . TYR A 1 88 ? -9.332 1.719 -8.926 1.00 75.56 88 TYR A C 1
ATOM 706 O O . TYR A 1 88 ? -9.020 1.768 -10.116 1.00 75.56 88 TYR A O 1
ATOM 714 N N . THR A 1 89 ? -10.392 2.367 -8.446 1.00 73.25 89 THR A N 1
ATOM 715 C CA . THR A 1 89 ? -11.251 3.233 -9.271 1.00 73.25 89 THR A CA 1
ATOM 716 C C . THR A 1 89 ? -10.678 4.635 -9.504 1.00 73.25 89 THR A C 1
ATOM 718 O O . THR A 1 89 ? -11.249 5.397 -10.278 1.00 73.25 89 THR A O 1
ATOM 721 N N . GLY A 1 90 ? -9.571 4.998 -8.846 1.00 73.81 90 GLY A N 1
ATOM 722 C CA . GLY A 1 90 ? -9.001 6.347 -8.897 1.00 73.81 90 GLY A CA 1
ATOM 723 C C . GLY A 1 90 ? -9.752 7.395 -8.062 1.00 73.81 90 GLY A C 1
ATOM 724 O O . GLY A 1 90 ? -9.449 8.584 -8.156 1.00 73.81 90 GLY A O 1
ATOM 725 N N . ASP A 1 91 ? -10.704 6.991 -7.214 1.00 80.81 91 ASP A N 1
ATOM 726 C CA . ASP A 1 91 ? -11.389 7.882 -6.271 1.00 80.81 91 ASP A CA 1
ATOM 727 C C . ASP A 1 91 ? -10.498 8.151 -5.046 1.00 80.81 91 ASP A C 1
ATOM 729 O O . ASP A 1 91 ? -10.670 7.607 -3.949 1.00 80.81 91 ASP A O 1
ATOM 733 N N . MET A 1 92 ? -9.489 8.998 -5.253 1.00 81.88 92 MET A N 1
ATOM 734 C CA . MET A 1 92 ? -8.478 9.310 -4.239 1.00 81.88 92 MET A CA 1
ATOM 735 C C . MET A 1 92 ? -9.057 10.052 -3.032 1.00 81.88 92 MET A C 1
ATOM 737 O O . MET A 1 92 ? -8.558 9.893 -1.917 1.00 81.88 92 MET A O 1
ATOM 741 N N . VAL A 1 93 ? -10.135 10.823 -3.217 1.00 84.00 93 VAL A N 1
ATOM 742 C CA . VAL A 1 93 ? -10.824 11.497 -2.108 1.00 84.00 93 VAL A CA 1
ATOM 743 C C . VAL A 1 93 ? -11.450 10.452 -1.196 1.00 84.00 93 VAL A C 1
ATOM 745 O O . VAL A 1 93 ? -11.203 10.458 0.009 1.00 84.00 93 VAL A O 1
ATOM 748 N N . GLN A 1 94 ? -12.206 9.509 -1.753 1.00 84.00 94 GLN A N 1
ATOM 749 C CA . GLN A 1 94 ? -12.801 8.433 -0.974 1.00 84.00 94 GLN A CA 1
ATOM 750 C C . GLN A 1 94 ? -11.730 7.540 -0.322 1.00 84.00 94 GLN A C 1
ATOM 752 O O . GLN A 1 94 ? -11.886 7.150 0.841 1.00 84.00 94 GLN A O 1
ATOM 757 N N . CYS A 1 95 ? -10.614 7.291 -1.021 1.00 85.19 95 CYS A N 1
ATOM 758 C CA . CYS A 1 95 ? -9.450 6.581 -0.488 1.00 85.19 95 CYS A CA 1
ATOM 759 C C . CYS A 1 95 ? -8.801 7.307 0.705 1.00 85.19 95 CYS A C 1
ATOM 761 O O . CYS A 1 95 ? -8.400 6.660 1.671 1.00 85.19 95 CYS A O 1
ATOM 763 N N . LEU A 1 96 ? -8.729 8.638 0.700 1.00 88.19 96 LEU A N 1
ATOM 764 C CA . LEU A 1 96 ? -8.248 9.406 1.850 1.00 88.19 96 LEU A CA 1
ATOM 765 C C . LEU A 1 96 ? -9.239 9.327 3.020 1.00 88.19 96 LEU A C 1
ATOM 767 O O . LEU A 1 96 ? -8.870 9.029 4.155 1.00 88.19 96 LEU A O 1
ATOM 771 N N . VAL A 1 97 ? -10.523 9.551 2.744 1.00 88.88 97 VAL A N 1
ATOM 772 C CA . VAL A 1 97 ? -11.579 9.643 3.763 1.00 88.88 97 VAL A CA 1
ATOM 773 C C . VAL A 1 97 ? -11.722 8.366 4.579 1.00 88.88 97 VAL A C 1
ATOM 775 O O . VAL A 1 97 ? -11.910 8.417 5.796 1.00 88.88 97 VAL A O 1
ATOM 778 N N . GLN A 1 98 ? -11.659 7.211 3.925 1.00 89.50 98 GLN A N 1
ATOM 779 C CA . GLN A 1 98 ? -11.714 5.934 4.627 1.00 89.50 98 GLN A CA 1
ATOM 780 C C . GLN A 1 98 ? -10.511 5.744 5.560 1.00 89.50 98 GLN A C 1
ATOM 782 O O . GLN A 1 98 ? -10.700 5.257 6.672 1.00 89.50 98 GLN A O 1
ATOM 787 N N . ALA A 1 99 ? -9.308 6.174 5.156 1.00 91.62 99 ALA A N 1
ATOM 788 C CA . ALA A 1 99 ? -8.091 5.929 5.924 1.00 91.62 99 ALA A CA 1
ATOM 789 C C . ALA A 1 99 ? -8.143 6.719 7.231 1.00 91.62 99 ALA A C 1
ATOM 791 O O . ALA A 1 99 ? -7.929 6.170 8.313 1.00 91.62 99 ALA A O 1
ATOM 792 N N . LEU A 1 100 ? -8.560 7.986 7.133 1.00 92.94 100 LEU A N 1
ATOM 793 C CA . LEU A 1 100 ? -8.799 8.841 8.291 1.00 92.94 100 LEU A CA 1
ATOM 794 C C . LEU A 1 100 ? -9.860 8.231 9.216 1.00 92.94 100 LEU A C 1
ATOM 796 O O . LEU A 1 100 ? -9.644 8.135 10.422 1.00 92.94 100 LEU A O 1
ATOM 800 N N . LYS A 1 101 ? -10.977 7.728 8.675 1.00 91.88 101 LYS A N 1
ATOM 801 C CA . LYS A 1 101 ? -12.021 7.077 9.487 1.00 91.88 101 LYS A CA 1
ATOM 802 C C . LYS A 1 101 ? -11.539 5.827 10.210 1.00 91.88 101 LYS A C 1
ATOM 804 O O . LYS A 1 101 ? -11.893 5.648 11.373 1.00 91.88 101 LYS A O 1
ATOM 809 N N . GLN A 1 102 ? -10.753 4.972 9.558 1.00 93.62 102 GLN A N 1
ATOM 810 C CA . GLN A 1 102 ? -10.212 3.780 10.211 1.00 93.62 102 GLN A CA 1
ATOM 811 C C . GLN A 1 102 ? -9.314 4.165 11.393 1.00 93.62 102 GLN A C 1
ATOM 813 O O . GLN A 1 102 ? -9.462 3.590 12.469 1.00 93.62 102 GLN A O 1
ATOM 818 N N . ILE A 1 103 ? -8.476 5.200 11.258 1.00 95.56 103 ILE A N 1
ATOM 819 C CA . ILE A 1 103 ? -7.696 5.716 12.393 1.00 95.56 103 ILE A CA 1
ATOM 820 C C . ILE A 1 103 ? -8.606 6.277 13.487 1.00 95.56 103 ILE A C 1
ATOM 822 O O . ILE A 1 103 ? -8.395 5.982 14.657 1.00 95.56 103 ILE A O 1
ATOM 826 N N . ARG A 1 104 ? -9.652 7.040 13.147 1.00 94.00 104 ARG A N 1
ATOM 827 C CA . ARG A 1 104 ? -10.601 7.568 14.147 1.00 94.00 104 ARG A CA 1
ATOM 828 C C . ARG A 1 104 ? -11.297 6.451 14.932 1.00 94.00 104 ARG A C 1
ATOM 830 O O . ARG A 1 104 ? -11.552 6.623 16.122 1.00 94.00 104 ARG A O 1
ATOM 837 N N . ILE A 1 105 ? -11.592 5.321 14.286 1.00 93.56 105 ILE A N 1
ATOM 838 C CA . ILE A 1 105 ? -12.105 4.115 14.950 1.00 93.56 105 ILE A CA 1
ATOM 839 C C . ILE A 1 105 ? -11.046 3.553 15.898 1.00 93.56 105 ILE A C 1
ATOM 841 O O . ILE A 1 105 ? -11.365 3.317 17.059 1.00 93.56 105 ILE A O 1
ATOM 845 N N . ILE A 1 106 ? -9.797 3.413 15.446 1.00 95.62 106 ILE A N 1
ATOM 846 C CA . ILE A 1 106 ? -8.696 2.898 16.274 1.00 95.62 106 ILE A CA 1
ATOM 847 C C . ILE A 1 106 ? -8.454 3.783 17.502 1.00 95.62 106 ILE A C 1
ATOM 849 O O . ILE A 1 106 ? -8.370 3.282 18.616 1.00 95.62 106 ILE A O 1
ATOM 853 N N . MET A 1 107 ? -8.436 5.105 17.325 1.00 95.19 107 MET A N 1
ATOM 854 C CA . MET A 1 107 ? -8.287 6.072 18.418 1.00 95.19 107 MET A CA 1
ATOM 855 C C . MET A 1 107 ? -9.398 5.958 19.470 1.00 95.19 107 MET A C 1
ATOM 857 O O . MET A 1 107 ? -9.178 6.284 20.630 1.00 95.19 107 MET A O 1
ATOM 861 N N . ARG A 1 108 ? -10.612 5.565 19.064 1.00 94.50 108 ARG A N 1
ATOM 862 C CA . ARG A 1 108 ? -11.786 5.532 19.947 1.00 94.50 108 ARG A CA 1
ATOM 863 C C . ARG A 1 108 ? -12.020 4.169 20.588 1.00 94.50 108 ARG A C 1
ATOM 865 O O . ARG A 1 108 ? -12.481 4.116 21.721 1.00 94.50 108 ARG A O 1
ATOM 872 N N . TYR A 1 109 ? -11.782 3.096 19.844 1.00 95.50 109 TYR A N 1
ATOM 873 C CA . TYR A 1 109 ? -12.170 1.740 20.231 1.00 95.50 109 TYR A CA 1
ATOM 874 C C . TYR A 1 109 ? -10.986 0.776 20.347 1.00 95.50 109 TYR A C 1
ATOM 876 O O . TYR A 1 109 ? -11.187 -0.363 20.760 1.00 95.50 109 TYR A O 1
ATOM 884 N N . GLY A 1 110 ? -9.775 1.220 20.006 1.00 97.00 110 GLY A N 1
ATOM 885 C CA . GLY A 1 110 ? -8.560 0.433 20.139 1.00 97.00 110 GLY A CA 1
ATOM 886 C C . GLY A 1 110 ? -8.061 -0.226 18.850 1.00 97.00 110 GLY A C 1
ATOM 887 O O . GLY A 1 110 ? -8.639 -0.081 17.769 1.00 97.00 110 GLY A O 1
ATOM 888 N N . ILE A 1 111 ? -6.940 -0.936 18.957 1.00 97.19 111 ILE A N 1
ATOM 889 C CA . ILE A 1 111 ? -6.268 -1.600 17.834 1.00 97.19 111 ILE A CA 1
ATOM 890 C C . ILE A 1 111 ? -6.996 -2.877 17.416 1.00 97.19 111 ILE A C 1
ATOM 892 O O . ILE A 1 111 ? -7.600 -3.575 18.217 1.00 97.19 111 ILE A O 1
ATOM 896 N N . SER A 1 112 ? -6.929 -3.207 16.136 1.00 94.94 112 SER A N 1
ATOM 897 C CA . SER A 1 112 ? -7.580 -4.363 15.524 1.00 94.94 112 SER A CA 1
ATOM 898 C C . SER A 1 112 ? -6.610 -5.061 14.572 1.00 94.94 112 SER A C 1
ATOM 900 O O . SER A 1 112 ? -5.590 -4.466 14.216 1.00 94.94 112 SER A O 1
ATOM 902 N N . PRO A 1 113 ? -6.942 -6.254 14.051 1.00 93.94 113 PRO A N 1
ATOM 903 C CA . PRO A 1 113 ? -6.092 -6.909 13.060 1.00 93.94 113 PRO A CA 1
ATOM 904 C C . PRO A 1 113 ? -5.798 -6.091 11.799 1.00 93.94 113 PRO A C 1
ATO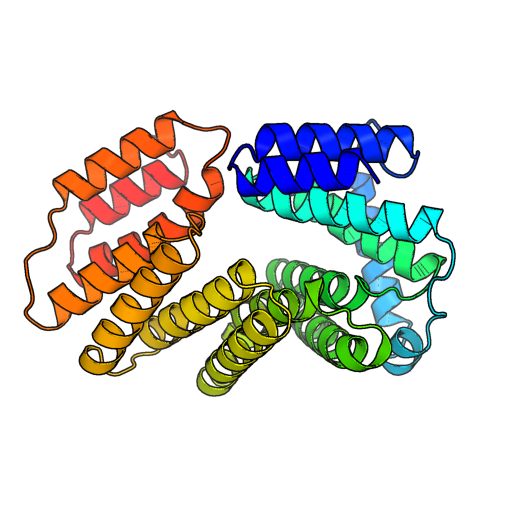M 906 O O . PRO A 1 113 ? -4.760 -6.291 11.179 1.00 93.94 113 PRO A O 1
ATOM 909 N N . ARG A 1 114 ? -6.665 -5.118 11.477 1.00 92.56 114 ARG A N 1
ATOM 910 C CA . ARG A 1 114 ? -6.499 -4.182 10.355 1.00 92.56 114 ARG A CA 1
ATOM 911 C C . ARG A 1 114 ? -5.550 -3.023 10.680 1.00 92.56 114 ARG A C 1
ATOM 913 O O . ARG A 1 114 ? -5.021 -2.390 9.770 1.00 92.56 114 ARG A O 1
ATOM 920 N N . SER A 1 115 ? -5.329 -2.717 11.962 1.00 95.94 115 SER A N 1
ATOM 921 C CA . SER A 1 115 ? -4.555 -1.550 12.407 1.00 95.94 115 SER A CA 1
ATOM 922 C C . SER A 1 115 ? -3.168 -1.423 11.769 1.00 95.94 115 SER A C 1
ATOM 924 O O . SER A 1 115 ? -2.854 -0.302 11.371 1.00 95.94 115 SER A O 1
ATOM 926 N N . PRO A 1 116 ? -2.366 -2.494 11.585 1.00 96.56 116 PRO A N 1
ATOM 927 C CA . PRO A 1 116 ? -1.090 -2.398 10.878 1.00 96.56 116 PRO A CA 1
ATOM 928 C C . PRO A 1 116 ? -1.216 -1.725 9.506 1.00 96.56 116 PRO A C 1
ATOM 930 O O . PRO A 1 116 ? -0.533 -0.743 9.221 1.00 96.56 116 PRO A O 1
ATOM 933 N N . LEU A 1 117 ? -2.152 -2.190 8.676 1.00 94.62 117 LEU A N 1
ATOM 934 C CA . LEU A 1 117 ? -2.382 -1.628 7.348 1.00 94.62 117 LEU A CA 1
ATOM 935 C C . LEU A 1 117 ? -2.896 -0.186 7.416 1.00 94.62 117 LEU A C 1
ATOM 937 O O . LEU A 1 117 ? -2.511 0.655 6.602 1.00 94.62 117 LEU A O 1
ATOM 941 N N . VAL A 1 118 ? -3.747 0.125 8.393 1.00 95.44 118 VAL A N 1
ATOM 942 C CA . VAL A 1 118 ? -4.264 1.486 8.564 1.00 95.44 118 VAL A CA 1
ATOM 943 C C . VAL A 1 118 ? -3.132 2.461 8.906 1.00 95.44 118 VAL A C 1
ATOM 945 O O . VAL A 1 118 ? -3.055 3.527 8.296 1.00 95.44 118 VAL A O 1
ATOM 948 N N . PHE A 1 119 ? -2.219 2.093 9.811 1.00 97.44 119 PHE A N 1
ATOM 949 C CA . PHE A 1 119 ? -1.042 2.910 10.124 1.00 97.44 119 PHE A CA 1
ATOM 950 C C . PHE A 1 119 ? -0.084 3.023 8.933 1.00 97.44 119 PHE A C 1
ATOM 952 O O . PHE A 1 119 ? 0.370 4.124 8.636 1.00 97.44 119 PHE A O 1
ATOM 959 N N . ALA A 1 120 ? 0.154 1.945 8.179 1.00 96.38 120 ALA A N 1
ATOM 960 C CA . ALA A 1 120 ? 0.962 2.017 6.959 1.00 96.38 120 ALA A CA 1
ATOM 961 C C . ALA A 1 120 ? 0.350 2.992 5.933 1.00 96.38 120 ALA A C 1
ATOM 963 O O . ALA A 1 120 ? 1.040 3.852 5.388 1.00 96.38 120 ALA A O 1
ATOM 964 N N . THR A 1 121 ? -0.968 2.921 5.724 1.00 93.94 121 THR A N 1
ATOM 965 C CA . THR A 1 121 ? -1.704 3.825 4.822 1.00 93.94 121 THR A CA 1
ATOM 966 C C . THR A 1 121 ? -1.641 5.274 5.304 1.00 93.94 121 THR A C 1
ATOM 968 O O . THR A 1 121 ? -1.454 6.187 4.501 1.00 93.94 121 THR A O 1
ATOM 971 N N . LEU A 1 122 ? -1.757 5.502 6.616 1.00 95.56 122 LEU A N 1
ATOM 972 C CA . LEU A 1 122 ? -1.591 6.828 7.206 1.00 95.56 122 LEU A CA 1
ATOM 973 C C . LEU A 1 122 ? -0.175 7.377 6.973 1.00 95.56 122 LEU A C 1
ATOM 975 O O . LEU A 1 122 ? -0.026 8.552 6.646 1.00 95.56 122 LEU A O 1
ATOM 979 N N . GLY A 1 123 ? 0.848 6.525 7.068 1.00 95.75 123 GLY A N 1
ATOM 980 C CA . GLY A 1 123 ? 2.224 6.900 6.751 1.00 95.75 123 GLY A CA 1
ATOM 981 C C . GLY A 1 123 ? 2.386 7.380 5.308 1.00 95.75 123 GLY A C 1
ATOM 982 O 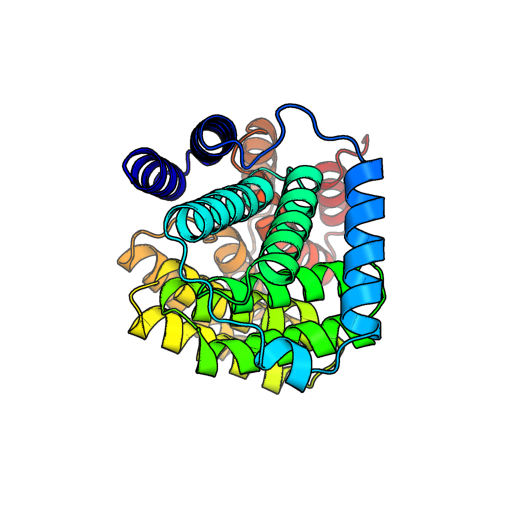O . GLY A 1 123 ? 2.985 8.425 5.074 1.00 95.75 123 GLY A O 1
ATOM 983 N N . MET A 1 124 ? 1.767 6.689 4.349 1.00 92.62 124 MET A N 1
ATOM 984 C CA . MET A 1 124 ? 1.758 7.093 2.936 1.00 92.62 124 MET A CA 1
ATOM 985 C C . MET A 1 124 ? 1.055 8.445 2.712 1.00 92.62 124 MET A C 1
ATOM 987 O O . MET A 1 124 ? 1.503 9.261 1.903 1.00 92.62 124 MET A O 1
ATOM 991 N N . ILE A 1 125 ? -0.026 8.720 3.453 1.00 92.12 125 ILE A N 1
ATOM 992 C CA . ILE A 1 125 ? -0.695 10.031 3.427 1.00 92.12 125 ILE A CA 1
ATOM 993 C C . ILE A 1 125 ? 0.256 11.118 3.941 1.00 92.12 125 ILE A C 1
ATOM 995 O O . ILE A 1 125 ? 0.393 12.159 3.297 1.00 92.12 125 ILE A O 1
ATOM 999 N N . PHE A 1 126 ? 0.944 10.881 5.063 1.00 94.12 126 PHE A N 1
ATOM 1000 C CA . PHE A 1 126 ? 1.902 11.849 5.600 1.00 94.12 126 PHE A CA 1
ATOM 1001 C C . PHE A 1 126 ? 3.073 12.104 4.652 1.00 94.12 126 PHE A C 1
ATOM 1003 O O . PHE A 1 126 ? 3.437 13.268 4.461 1.00 94.12 126 PHE A O 1
ATOM 1010 N N . ASP A 1 127 ? 3.587 11.062 3.995 1.00 91.00 127 ASP A N 1
ATOM 1011 C CA . ASP A 1 127 ? 4.644 11.185 2.987 1.00 91.00 127 ASP A CA 1
ATOM 1012 C C . ASP A 1 127 ? 4.197 12.077 1.817 1.00 91.00 127 ASP A C 1
ATOM 1014 O O . ASP A 1 127 ? 4.887 13.028 1.450 1.00 91.00 127 ASP A O 1
ATOM 1018 N N . THR A 1 128 ? 2.963 11.883 1.336 1.00 86.38 128 THR A N 1
ATOM 1019 C CA . THR A 1 128 ? 2.355 12.730 0.292 1.00 86.38 128 THR A CA 1
ATOM 1020 C C . THR A 1 128 ? 2.226 14.194 0.736 1.00 86.38 128 THR A C 1
ATOM 1022 O O . THR A 1 128 ? 2.409 15.114 -0.062 1.00 86.38 128 THR A O 1
ATOM 1025 N N . THR A 1 129 ? 1.957 14.440 2.023 1.00 85.88 129 THR A N 1
ATOM 1026 C CA . THR A 1 129 ? 1.922 15.795 2.611 1.00 85.88 129 THR A CA 1
ATOM 1027 C C . THR A 1 129 ? 3.296 16.336 3.026 1.00 85.88 129 THR A C 1
ATOM 1029 O O . THR A 1 129 ? 3.369 17.403 3.633 1.00 85.88 129 THR A O 1
ATOM 1032 N N . LYS A 1 130 ? 4.386 15.636 2.680 1.00 88.12 130 LYS A N 1
ATOM 1033 C CA . LYS A 1 130 ? 5.782 15.977 3.003 1.00 88.12 130 LYS A CA 1
ATOM 1034 C C . LYS A 1 130 ? 6.130 15.952 4.499 1.00 88.12 130 LYS A C 1
ATOM 1036 O O . LYS A 1 130 ? 7.172 16.472 4.892 1.00 88.12 130 LYS A O 1
ATOM 1041 N N . ASP A 1 131 ? 5.310 15.319 5.337 1.00 93.12 131 ASP A N 1
ATOM 1042 C CA . ASP A 1 131 ? 5.592 15.126 6.765 1.00 93.12 131 ASP A CA 1
ATOM 1043 C C . ASP A 1 131 ? 6.294 13.782 6.996 1.00 93.12 131 ASP A C 1
ATOM 1045 O O . ASP A 1 131 ? 5.733 12.791 7.469 1.00 93.12 131 ASP A O 1
ATOM 1049 N N . ARG A 1 132 ? 7.556 13.736 6.578 1.00 92.44 132 ARG A N 1
ATOM 1050 C CA . ARG A 1 132 ? 8.305 12.487 6.446 1.00 92.44 132 ARG A CA 1
ATOM 1051 C C . ARG A 1 132 ? 8.609 11.792 7.770 1.00 92.44 132 ARG A C 1
ATOM 1053 O O . ARG A 1 132 ? 8.627 10.566 7.832 1.00 92.44 132 ARG A O 1
ATOM 1060 N N . ASN A 1 133 ? 8.814 12.561 8.837 1.00 94.25 133 ASN A N 1
ATOM 1061 C CA . ASN A 1 133 ? 9.048 12.004 10.169 1.00 94.25 133 ASN A CA 1
ATOM 1062 C C . ASN A 1 133 ? 7.814 11.237 10.656 1.00 94.25 133 ASN A C 1
ATOM 1064 O O . ASN A 1 133 ? 7.938 10.115 11.146 1.00 94.25 133 ASN A O 1
ATOM 1068 N N . LEU A 1 134 ? 6.616 11.803 10.463 1.00 95.75 134 LEU A N 1
ATOM 1069 C CA 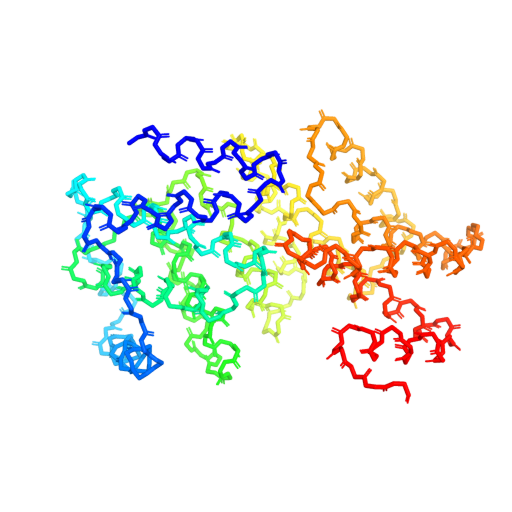. LEU A 1 134 ? 5.374 11.103 10.779 1.00 95.75 134 LEU A CA 1
ATOM 1070 C C . LEU A 1 134 ? 5.125 9.917 9.844 1.00 95.75 134 LEU A C 1
ATOM 1072 O O . LEU A 1 134 ? 4.644 8.885 10.313 1.00 95.75 134 LEU A O 1
ATOM 1076 N N . ALA A 1 135 ? 5.493 10.021 8.564 1.00 96.25 135 ALA A N 1
ATOM 1077 C CA . ALA A 1 135 ? 5.391 8.912 7.620 1.00 96.25 135 ALA A CA 1
ATOM 1078 C C . ALA A 1 135 ? 6.202 7.684 8.070 1.00 96.25 135 ALA A C 1
ATOM 1080 O O . ALA A 1 135 ? 5.650 6.588 8.190 1.00 96.25 135 ALA A O 1
ATOM 1081 N N . MET A 1 136 ? 7.486 7.888 8.384 1.00 96.44 136 MET A N 1
ATOM 1082 C CA . MET A 1 136 ? 8.389 6.842 8.882 1.00 96.44 136 MET A CA 1
ATOM 1083 C C . MET A 1 136 ? 7.882 6.246 10.194 1.00 96.44 136 MET A C 1
ATOM 1085 O O . MET A 1 136 ? 7.765 5.030 10.320 1.00 96.44 136 MET A O 1
ATOM 1089 N N . ARG A 1 137 ? 7.482 7.102 11.140 1.00 97.25 137 ARG A N 1
ATOM 1090 C CA . ARG A 1 137 ? 6.935 6.662 12.424 1.00 97.25 137 ARG A CA 1
ATOM 1091 C C . ARG A 1 137 ? 5.696 5.782 12.256 1.00 97.25 137 ARG A C 1
ATOM 1093 O O . ARG A 1 137 ? 5.579 4.745 12.901 1.00 97.25 137 ARG A O 1
ATOM 1100 N N . CYS A 1 138 ? 4.774 6.161 11.372 1.00 97.81 138 CYS A N 1
ATOM 1101 C CA . CYS A 1 138 ? 3.586 5.357 11.089 1.00 97.81 138 CYS A CA 1
ATOM 1102 C C . CYS A 1 138 ? 3.937 4.002 10.454 1.00 97.81 138 CYS A C 1
ATOM 1104 O O . CYS A 1 138 ? 3.316 2.996 10.797 1.00 97.81 138 CYS A O 1
ATOM 1106 N N . ALA A 1 139 ? 4.937 3.956 9.568 1.00 97.19 139 ALA A N 1
ATOM 1107 C CA . ALA A 1 139 ? 5.436 2.705 8.998 1.00 97.19 139 ALA A CA 1
ATOM 1108 C C . ALA A 1 139 ? 6.035 1.784 10.077 1.00 97.19 139 ALA A C 1
ATOM 1110 O O . ALA A 1 139 ? 5.753 0.585 10.095 1.00 97.19 139 ALA A O 1
ATOM 1111 N N . ASP A 1 140 ? 6.789 2.342 11.022 1.00 97.06 140 ASP A N 1
ATOM 1112 C CA . ASP A 1 140 ? 7.387 1.575 12.116 1.00 97.06 140 ASP A CA 1
ATOM 1113 C C . ASP A 1 140 ? 6.324 1.050 13.089 1.00 97.06 140 ASP A C 1
ATOM 1115 O O . ASP A 1 140 ? 6.346 -0.130 13.453 1.00 97.06 140 ASP A O 1
ATOM 1119 N N . ILE A 1 141 ? 5.342 1.882 13.455 1.00 98.00 141 ILE A N 1
ATOM 1120 C CA . ILE A 1 141 ? 4.177 1.460 14.247 1.00 98.00 141 ILE A CA 1
ATOM 1121 C C . ILE A 1 141 ? 3.432 0.327 13.531 1.00 98.00 141 ILE A C 1
ATOM 1123 O O . ILE A 1 141 ? 3.085 -0.665 14.169 1.00 98.00 141 ILE A O 1
ATOM 1127 N N . ALA A 1 142 ? 3.226 0.422 12.213 1.00 97.69 142 ALA A N 1
ATOM 1128 C CA . ALA A 1 142 ? 2.570 -0.631 11.440 1.00 97.69 142 ALA A CA 1
ATOM 1129 C C . ALA A 1 142 ? 3.300 -1.980 11.562 1.00 97.69 142 ALA A C 1
ATOM 1131 O O . ALA A 1 142 ? 2.668 -2.996 11.857 1.00 97.69 142 ALA A O 1
ATOM 1132 N N . HIS A 1 143 ? 4.629 -1.993 11.416 1.00 96.06 143 HIS A N 1
ATOM 1133 C CA . HIS A 1 143 ? 5.441 -3.208 11.579 1.00 96.06 143 HIS A CA 1
ATOM 1134 C C . HIS A 1 143 ? 5.423 -3.761 13.004 1.00 96.06 143 HIS A C 1
ATOM 1136 O O . HIS A 1 143 ? 5.391 -4.980 13.190 1.00 96.06 143 HIS A O 1
ATOM 1142 N N . LYS A 1 144 ? 5.424 -2.893 14.020 1.00 97.12 144 LYS A N 1
ATOM 1143 C CA . LYS A 1 144 ? 5.292 -3.312 15.424 1.00 97.12 144 LYS A CA 1
ATOM 1144 C C . LYS A 1 144 ? 3.910 -3.933 15.675 1.00 97.12 144 LYS A C 1
ATOM 1146 O O . LYS A 1 144 ? 3.828 -5.016 16.250 1.00 97.12 144 LYS A O 1
ATOM 1151 N N . LEU A 1 145 ? 2.840 -3.320 15.162 1.00 96.88 145 LEU A N 1
ATOM 1152 C CA . LEU A 1 145 ? 1.468 -3.821 15.294 1.00 96.88 145 LEU A CA 1
ATOM 1153 C C . LEU A 1 145 ? 1.242 -5.167 14.598 1.00 96.88 145 LEU A C 1
ATOM 1155 O O . LEU A 1 145 ? 0.423 -5.948 15.083 1.00 96.88 145 LEU A O 1
ATOM 1159 N N . LEU A 1 146 ? 1.970 -5.486 13.518 1.00 94.38 146 LEU A N 1
ATOM 1160 C CA . LEU A 1 146 ? 1.904 -6.817 12.898 1.00 94.38 146 LEU A CA 1
ATOM 1161 C C . LEU A 1 146 ? 2.211 -7.940 13.900 1.00 94.38 146 LEU A C 1
ATOM 1163 O O . LEU A 1 146 ? 1.654 -9.024 13.785 1.00 94.38 146 LEU A O 1
ATOM 1167 N N . ARG A 1 147 ? 3.062 -7.683 14.900 1.00 93.25 147 ARG A N 1
ATOM 1168 C CA . ARG A 1 147 ? 3.418 -8.673 15.931 1.00 93.25 147 ARG A CA 1
ATOM 1169 C C . ARG A 1 147 ? 2.383 -8.786 17.049 1.00 93.25 147 ARG A C 1
ATOM 1171 O O . ARG A 1 147 ? 2.370 -9.795 17.740 1.00 93.25 147 ARG A O 1
ATOM 1178 N N . ILE A 1 148 ? 1.564 -7.753 17.249 1.00 94.31 148 ILE A N 1
ATOM 1179 C CA . ILE A 1 148 ? 0.608 -7.669 18.363 1.00 94.31 148 ILE A CA 1
ATOM 1180 C C . ILE A 1 148 ? -0.772 -8.148 17.915 1.00 94.31 148 ILE A C 1
ATOM 1182 O O . ILE A 1 148 ? -1.385 -8.989 18.561 1.00 94.31 148 ILE A O 1
ATOM 1186 N N . VAL A 1 149 ? -1.262 -7.603 16.801 1.00 92.50 149 VAL A N 1
ATOM 1187 C CA . VAL A 1 149 ? -2.622 -7.844 16.294 1.00 92.50 149 VAL A CA 1
ATOM 1188 C C . VAL A 1 149 ? -2.640 -8.318 14.844 1.00 92.50 149 VAL A C 1
ATOM 1190 O O . VAL A 1 149 ? -3.713 -8.608 14.327 1.00 92.50 149 VAL A O 1
ATOM 1193 N N . GLY A 1 150 ? -1.487 -8.381 14.170 1.00 79.56 150 GLY A N 1
ATOM 1194 C CA . GLY A 1 150 ? -1.409 -8.628 12.732 1.00 79.56 150 GLY A CA 1
ATOM 1195 C C . GLY A 1 150 ? -2.120 -9.903 12.293 1.00 79.56 150 GLY A C 1
ATOM 1196 O O . GLY A 1 150 ? -1.821 -10.997 12.765 1.00 79.56 150 GLY A O 1
ATOM 1197 N N . GLY A 1 151 ? -3.049 -9.744 11.351 1.00 78.25 151 GLY A N 1
ATOM 1198 C CA . GLY A 1 151 ? -3.668 -10.860 10.650 1.00 78.25 151 GLY A CA 1
ATOM 1199 C C . GLY A 1 151 ? -2.875 -11.265 9.399 1.00 78.25 151 GLY A C 1
ATOM 1200 O O . GLY A 1 151 ? -2.214 -10.415 8.791 1.00 78.25 151 GLY A O 1
ATOM 1201 N N . PRO A 1 152 ? -2.987 -12.532 8.955 1.00 77.69 152 PRO A N 1
ATOM 1202 C CA . PRO A 1 152 ? -2.359 -13.005 7.716 1.00 77.69 152 PRO A CA 1
ATOM 1203 C C . PRO A 1 152 ? -2.836 -12.233 6.474 1.00 77.69 152 PRO A C 1
ATOM 1205 O O . PRO A 1 152 ? -2.102 -12.109 5.502 1.00 77.69 152 PRO A O 1
ATOM 1208 N N . GLU A 1 153 ? -4.044 -11.664 6.516 1.00 77.12 153 GLU A N 1
ATOM 1209 C CA . GLU A 1 153 ? -4.649 -10.933 5.396 1.00 77.12 153 GLU A CA 1
ATOM 1210 C C . GLU A 1 153 ? -3.887 -9.645 5.030 1.00 77.12 153 GLU A C 1
ATOM 1212 O O . GLU A 1 153 ? -3.792 -9.305 3.851 1.00 77.12 153 GLU A O 1
ATOM 1217 N N . ASP A 1 154 ? -3.321 -8.948 6.022 1.00 84.62 154 ASP A N 1
ATOM 1218 C CA . ASP A 1 154 ? -2.792 -7.587 5.855 1.00 84.62 154 ASP A CA 1
ATOM 1219 C C . ASP A 1 154 ? -1.262 -7.517 5.814 1.00 84.62 154 ASP A C 1
ATOM 1221 O O . ASP A 1 154 ? -0.700 -6.491 5.423 1.00 84.62 154 ASP A O 1
ATOM 1225 N N . ILE A 1 155 ? -0.571 -8.594 6.198 1.00 91.25 155 ILE A N 1
ATOM 1226 C CA . ILE A 1 155 ? 0.885 -8.583 6.381 1.00 91.25 155 ILE A CA 1
ATOM 1227 C C . ILE A 1 155 ? 1.634 -8.239 5.091 1.00 91.25 155 ILE A C 1
ATOM 1229 O O . ILE A 1 155 ? 2.507 -7.371 5.085 1.00 91.25 155 ILE A O 1
ATOM 1233 N N . ALA A 1 156 ? 1.236 -8.853 3.977 1.00 93.06 156 ALA A N 1
ATOM 1234 C CA . ALA A 1 156 ? 1.816 -8.576 2.673 1.00 93.06 156 ALA A CA 1
ATOM 1235 C C . ALA A 1 156 ? 1.495 -7.141 2.221 1.00 93.06 156 ALA A C 1
ATOM 1237 O O . ALA A 1 156 ? 2.360 -6.473 1.656 1.00 93.06 156 ALA A O 1
ATOM 1238 N N . TRP A 1 157 ? 0.296 -6.626 2.525 1.00 91.94 157 TRP A N 1
ATOM 1239 C CA . TRP A 1 157 ? -0.089 -5.257 2.166 1.00 91.94 157 TRP A CA 1
ATOM 1240 C C . TRP A 1 157 ? 0.758 -4.212 2.898 1.00 91.94 157 TRP A C 1
ATOM 1242 O O . TRP A 1 157 ? 1.206 -3.239 2.290 1.00 91.94 157 TRP A O 1
ATOM 1252 N N . VAL A 1 158 ? 1.016 -4.420 4.195 1.00 95.94 158 VAL A N 1
ATOM 1253 C CA . VAL A 1 158 ? 1.886 -3.533 4.981 1.00 95.94 158 VAL A CA 1
ATOM 1254 C C . VAL A 1 158 ? 3.252 -3.414 4.313 1.00 95.94 158 VAL A C 1
ATOM 1256 O O . VAL A 1 158 ? 3.730 -2.299 4.128 1.00 95.94 158 VAL A O 1
ATOM 1259 N N . HIS A 1 159 ? 3.839 -4.527 3.864 1.00 96.44 159 HIS A N 1
ATOM 1260 C CA . HIS A 1 159 ? 5.124 -4.513 3.165 1.00 96.44 159 HIS A CA 1
ATOM 1261 C C . HIS A 1 159 ? 5.092 -3.744 1.836 1.00 96.44 159 HIS A C 1
ATOM 1263 O O . HIS A 1 159 ? 6.014 -2.960 1.593 1.00 96.44 159 HIS A O 1
ATOM 1269 N N . VAL A 1 160 ? 4.030 -3.869 1.028 1.00 93.50 160 VAL A N 1
ATOM 1270 C CA . VAL A 1 160 ? 3.869 -3.062 -0.200 1.00 93.50 160 VAL A CA 1
ATOM 1271 C C . VAL A 1 160 ? 3.912 -1.573 0.131 1.00 93.50 160 VAL A C 1
ATOM 1273 O O . VAL A 1 160 ? 4.685 -0.827 -0.466 1.00 93.50 160 VAL A O 1
ATOM 1276 N N . VAL A 1 161 ? 3.117 -1.136 1.108 1.00 94.06 161 VAL A N 1
ATOM 1277 C CA . VAL A 1 161 ? 2.988 0.289 1.436 1.00 94.06 161 VAL A CA 1
ATOM 1278 C C . VAL A 1 161 ? 4.260 0.817 2.095 1.00 94.06 161 VAL A C 1
ATOM 1280 O O . VAL A 1 161 ? 4.797 1.842 1.682 1.00 94.06 161 VAL A O 1
ATOM 1283 N N . THR A 1 162 ? 4.804 0.116 3.090 1.00 96.69 162 THR A N 1
ATOM 1284 C CA . THR A 1 162 ? 5.986 0.612 3.798 1.00 96.69 162 THR A CA 1
ATOM 1285 C C . THR A 1 162 ? 7.237 0.517 2.936 1.00 96.69 162 THR A C 1
ATOM 1287 O O . THR A 1 162 ? 7.931 1.511 2.759 1.00 96.69 162 THR A O 1
ATOM 1290 N N . SER A 1 163 ? 7.538 -0.655 2.372 1.00 96.38 163 SER A N 1
ATOM 1291 C CA . SER A 1 163 ? 8.799 -0.883 1.658 1.00 96.38 163 SER A CA 1
ATOM 1292 C C . SER A 1 163 ? 8.755 -0.370 0.221 1.00 96.38 163 SER A C 1
ATOM 1294 O O . SER A 1 163 ? 9.786 0.058 -0.290 1.00 96.38 163 SER A O 1
ATOM 1296 N N . GLY A 1 164 ? 7.582 -0.386 -0.418 1.00 91.31 164 GLY A N 1
ATOM 1297 C CA . GLY A 1 164 ? 7.399 0.086 -1.789 1.00 91.31 164 GLY A CA 1
ATOM 1298 C C . GLY A 1 164 ? 7.154 1.590 -1.916 1.00 91.31 164 GLY A C 1
ATOM 1299 O O . GLY A 1 164 ? 7.556 2.159 -2.927 1.00 91.31 164 GLY A O 1
ATOM 1300 N N . ALA A 1 165 ? 6.540 2.239 -0.917 1.00 90.25 165 ALA A N 1
ATOM 1301 C CA . ALA A 1 165 ? 6.157 3.653 -1.021 1.00 90.25 165 ALA A CA 1
ATOM 1302 C C . ALA A 1 165 ? 6.833 4.574 0.007 1.00 90.25 165 ALA A C 1
ATOM 1304 O O . ALA A 1 165 ? 7.292 5.645 -0.367 1.00 90.25 165 ALA A O 1
ATOM 1305 N N . ILE A 1 166 ? 6.937 4.178 1.280 1.00 94.50 166 ILE A N 1
ATOM 1306 C CA . ILE A 1 166 ? 7.434 5.083 2.337 1.00 94.50 166 ILE A CA 1
ATOM 1307 C C . ILE A 1 166 ? 8.963 5.034 2.437 1.00 94.50 166 ILE A C 1
ATOM 1309 O O . ILE A 1 166 ? 9.655 6.040 2.293 1.00 94.50 166 ILE A O 1
ATOM 1313 N N . TYR A 1 167 ? 9.517 3.842 2.656 1.00 94.94 167 TYR A N 1
ATOM 1314 C CA . TYR A 1 167 ? 10.948 3.656 2.891 1.00 94.94 167 TYR A CA 1
ATOM 1315 C C . TYR A 1 167 ? 11.795 3.908 1.644 1.00 94.94 167 TYR A C 1
ATOM 1317 O O . TYR A 1 167 ? 12.960 4.268 1.776 1.00 94.94 167 TYR A O 1
ATOM 1325 N N . VAL A 1 168 ? 11.233 3.773 0.438 1.00 91.12 168 VAL A N 1
ATOM 1326 C CA . VAL A 1 168 ? 11.965 3.906 -0.835 1.00 91.12 168 VAL A CA 1
ATOM 1327 C C . VAL A 1 168 ? 12.732 5.223 -0.964 1.00 91.12 168 VAL A C 1
ATOM 1329 O O . VAL A 1 168 ? 13.801 5.254 -1.569 1.00 91.12 168 VAL A O 1
ATOM 1332 N N . SER A 1 169 ? 12.211 6.295 -0.369 1.00 85.31 169 SER A N 1
ATOM 1333 C CA . SER A 1 169 ? 12.828 7.613 -0.428 1.00 85.31 169 SER A CA 1
ATOM 1334 C C . SER A 1 169 ? 13.882 7.830 0.666 1.00 85.31 169 SER A C 1
ATOM 1336 O O . SER A 1 169 ? 14.704 8.735 0.518 1.00 85.31 169 SER A O 1
ATOM 1338 N N . SER A 1 170 ? 13.850 7.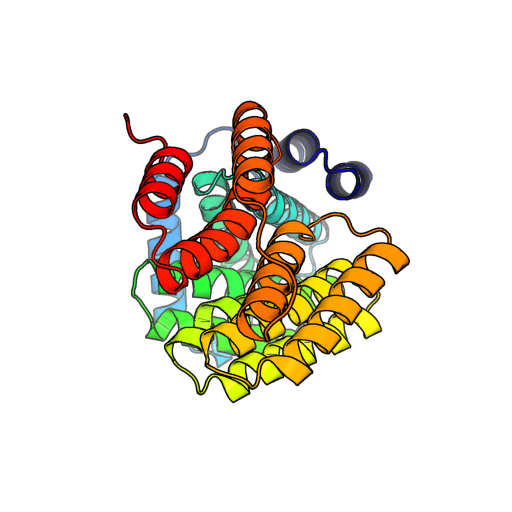049 1.757 1.00 88.12 170 SER A N 1
ATOM 1339 C CA . SER A 1 170 ? 14.572 7.253 3.036 1.00 88.12 170 SER A CA 1
ATOM 1340 C C . SER A 1 170 ? 15.633 6.221 3.357 1.00 88.12 170 SER A C 1
ATOM 1342 O O . SER A 1 170 ? 16.560 6.508 4.106 1.00 88.12 170 SER A O 1
ATOM 1344 N N . GLU A 1 171 ? 15.451 5.008 2.872 1.00 93.12 171 GLU A N 1
ATOM 1345 C CA . GLU A 1 171 ? 16.207 3.845 3.294 1.00 93.12 171 GLU A CA 1
ATOM 1346 C C . GLU A 1 171 ? 17.040 3.318 2.128 1.00 93.12 171 GLU A C 1
ATOM 1348 O O . GLU A 1 171 ? 16.674 3.514 0.963 1.00 93.12 171 GLU A O 1
ATOM 1353 N N . PRO A 1 172 ? 18.139 2.595 2.408 1.00 94.06 172 PRO A N 1
ATOM 1354 C CA . PRO A 1 172 ? 18.885 1.919 1.362 1.00 94.06 172 PRO A CA 1
ATOM 1355 C C . PRO A 1 172 ? 17.954 1.045 0.519 1.00 94.06 172 PRO A C 1
ATOM 1357 O O . PRO A 1 172 ? 17.229 0.202 1.047 1.00 94.06 172 PRO A O 1
ATOM 1360 N N . HIS A 1 173 ? 17.995 1.197 -0.802 1.00 92.19 173 HIS A N 1
ATOM 1361 C CA . HIS A 1 173 ? 17.070 0.501 -1.700 1.00 92.19 173 HIS A CA 1
ATOM 1362 C C . HIS A 1 173 ? 17.113 -1.026 -1.556 1.00 92.19 173 HIS A C 1
ATOM 1364 O O . HIS A 1 173 ? 16.089 -1.696 -1.676 1.00 92.19 173 HIS A O 1
ATOM 1370 N N . SER A 1 174 ? 18.276 -1.583 -1.210 1.00 93.44 174 SER A N 1
ATOM 1371 C CA . SER A 1 174 ? 18.432 -3.006 -0.895 1.00 93.44 174 SER A CA 1
ATOM 1372 C C . SER A 1 174 ? 17.583 -3.452 0.304 1.00 93.44 174 SER A C 1
ATOM 1374 O O . SER A 1 174 ? 17.060 -4.564 0.297 1.00 93.44 174 SER A O 1
ATOM 1376 N N . LYS A 1 175 ? 17.393 -2.592 1.314 1.00 95.12 175 LYS A N 1
ATOM 1377 C CA . LYS A 1 175 ? 16.499 -2.836 2.457 1.00 95.12 175 LYS A CA 1
ATOM 1378 C C . LYS A 1 175 ? 15.036 -2.828 2.012 1.00 95.12 175 LYS A C 1
ATOM 1380 O O . LYS A 1 175 ? 14.279 -3.699 2.431 1.00 95.12 175 LYS A O 1
ATOM 1385 N N . CYS A 1 176 ? 14.655 -1.909 1.128 1.00 96.06 176 CYS A N 1
ATOM 1386 C CA . CYS A 1 176 ? 13.301 -1.837 0.570 1.00 96.06 176 CYS A CA 1
ATOM 1387 C C . CYS A 1 176 ? 12.963 -3.077 -0.269 1.00 96.06 176 CYS A C 1
ATOM 1389 O O . CYS A 1 176 ? 11.931 -3.705 -0.042 1.00 96.06 176 CYS A O 1
ATOM 1391 N N . ILE A 1 177 ? 13.868 -3.489 -1.163 1.00 95.75 177 ILE A N 1
ATOM 1392 C CA . ILE A 1 177 ? 13.722 -4.705 -1.979 1.00 95.75 177 ILE A CA 1
ATOM 1393 C C . ILE A 1 177 ? 13.573 -5.939 -1.081 1.00 95.75 177 ILE A C 1
ATOM 1395 O O . ILE A 1 177 ? 12.614 -6.687 -1.245 1.00 95.75 177 ILE A O 1
ATOM 1399 N N . LYS A 1 178 ? 14.440 -6.109 -0.071 1.00 96.31 178 LYS A N 1
ATOM 1400 C CA . LYS A 1 178 ? 14.326 -7.212 0.903 1.00 96.31 178 LYS A CA 1
ATOM 1401 C C . LYS A 1 178 ? 13.013 -7.177 1.685 1.00 96.31 178 LYS A C 1
ATOM 1403 O O . LYS A 1 178 ? 12.440 -8.222 1.980 1.00 96.31 178 LYS A O 1
ATOM 1408 N N . GLY A 1 179 ? 12.533 -5.984 2.034 1.00 96.44 179 GLY A N 1
ATOM 1409 C CA . GLY A 1 179 ? 11.239 -5.800 2.688 1.00 96.44 179 GLY A CA 1
ATOM 1410 C C . GLY A 1 179 ? 10.080 -6.292 1.822 1.00 96.44 179 GLY A C 1
ATOM 1411 O O . GLY A 1 179 ? 9.207 -6.995 2.323 1.00 96.44 179 GLY A O 1
ATOM 1412 N N . LEU A 1 180 ? 10.111 -5.995 0.523 1.00 96.81 180 LEU A N 1
ATOM 1413 C CA . LEU A 1 180 ? 9.132 -6.492 -0.442 1.00 96.81 180 LEU A CA 1
ATOM 1414 C C . LEU A 1 180 ? 9.268 -8.006 -0.661 1.00 96.81 180 LEU A C 1
ATOM 1416 O O . LEU A 1 180 ? 8.274 -8.715 -0.643 1.00 96.81 180 LEU A O 1
ATOM 1420 N N . GLU A 1 181 ? 10.476 -8.555 -0.779 1.00 96.44 181 GLU A N 1
ATOM 1421 C CA . GLU A 1 181 ? 10.681 -10.012 -0.901 1.00 96.44 181 GLU A CA 1
ATOM 1422 C C . GLU A 1 181 ? 10.184 -10.785 0.333 1.00 96.44 181 GLU A C 1
ATOM 1424 O O . GLU A 1 181 ? 9.611 -11.875 0.215 1.00 96.44 181 GLU A O 1
ATOM 1429 N N . LYS A 1 182 ? 10.325 -10.192 1.523 1.00 96.31 182 LYS A N 1
ATOM 1430 C CA . LYS A 1 182 ? 9.701 -10.704 2.744 1.00 96.31 182 LYS A CA 1
ATOM 1431 C C . LYS A 1 182 ? 8.173 -10.642 2.659 1.00 96.31 182 LYS A C 1
ATOM 1433 O O . LYS A 1 182 ? 7.518 -11.626 2.988 1.00 96.31 182 LYS A O 1
ATOM 1438 N N . GLY A 1 183 ? 7.612 -9.530 2.183 1.00 95.75 183 GLY A N 1
ATOM 1439 C CA . GLY A 1 183 ? 6.176 -9.394 1.928 1.00 95.75 183 GLY A CA 1
ATOM 1440 C C . GLY A 1 183 ? 5.639 -10.430 0.935 1.00 95.75 183 GLY A C 1
ATOM 1441 O O . GLY A 1 183 ? 4.571 -10.989 1.170 1.00 95.75 183 GLY A O 1
ATOM 1442 N N . TYR A 1 184 ? 6.404 -10.750 -0.117 1.00 95.94 184 TYR A N 1
ATOM 1443 C CA . TYR A 1 184 ? 6.096 -11.837 -1.051 1.00 95.94 184 TYR A CA 1
ATOM 1444 C C . TYR A 1 184 ? 5.999 -13.170 -0.314 1.00 95.94 184 TYR A C 1
ATOM 1446 O O . TYR A 1 184 ? 4.951 -13.805 -0.356 1.00 95.94 184 TYR A O 1
ATOM 1454 N N . SER A 1 185 ? 7.048 -13.547 0.420 1.00 95.69 185 SER A N 1
ATOM 1455 C CA . SER A 1 185 ? 7.105 -14.827 1.143 1.00 95.69 185 SER A CA 1
ATOM 1456 C C . SER A 1 185 ? 5.932 -14.977 2.119 1.00 95.69 185 SER A C 1
ATOM 1458 O O . SER A 1 185 ? 5.208 -15.966 2.068 1.00 95.69 185 SER A O 1
ATOM 1460 N N . LEU A 1 186 ? 5.661 -13.942 2.920 1.00 94.31 186 LEU A N 1
ATOM 1461 C CA . LEU A 1 186 ? 4.546 -13.927 3.872 1.00 94.31 186 LEU A CA 1
ATOM 1462 C C . LEU A 1 186 ? 3.175 -13.959 3.178 1.00 94.31 186 LEU A C 1
ATOM 1464 O O . LEU A 1 186 ? 2.238 -14.582 3.678 1.00 94.31 186 LEU A O 1
ATOM 1468 N N . GLY A 1 187 ? 3.038 -13.309 2.019 1.00 92.94 187 GLY A N 1
ATOM 1469 C CA . GLY A 1 187 ? 1.837 -13.393 1.186 1.00 92.94 187 GLY A CA 1
ATOM 1470 C C . GLY A 1 187 ? 1.594 -14.811 0.670 1.00 92.94 187 GLY A C 1
ATOM 1471 O O . GLY A 1 187 ? 0.477 -15.313 0.755 1.00 92.94 187 GLY A O 1
ATOM 1472 N N . MET A 1 188 ? 2.646 -15.494 0.214 1.00 94.06 188 MET A N 1
ATOM 1473 C CA . MET A 1 188 ? 2.552 -16.886 -0.233 1.00 94.06 188 MET A CA 1
ATOM 1474 C C . MET A 1 188 ? 2.206 -17.834 0.924 1.00 94.06 188 MET A C 1
ATOM 1476 O O . MET A 1 188 ? 1.308 -18.660 0.782 1.00 94.06 188 MET A O 1
ATOM 1480 N N . GLU A 1 189 ? 2.863 -17.686 2.079 1.00 93.38 189 GLU A N 1
ATOM 1481 C CA . GLU A 1 189 ? 2.631 -18.503 3.283 1.00 93.38 189 GLU A CA 1
ATOM 1482 C C . GLU A 1 189 ? 1.211 -18.342 3.846 1.00 93.38 189 GLU A C 1
ATOM 1484 O O . GLU A 1 189 ? 0.611 -19.304 4.320 1.00 93.38 189 GLU A O 1
ATOM 1489 N N . SER A 1 190 ? 0.651 -17.133 3.767 1.00 90.00 190 SER A N 1
ATOM 1490 C CA . SER A 1 190 ? -0.714 -16.832 4.221 1.00 90.00 190 SER A CA 1
ATOM 1491 C C . SER A 1 190 ? -1.807 -17.199 3.211 1.00 90.00 190 SER A C 1
ATOM 1493 O O . SER A 1 190 ? -2.991 -17.043 3.511 1.00 90.00 190 SER A O 1
ATOM 1495 N N . GLY A 1 191 ? -1.438 -17.658 2.011 1.00 89.31 191 GLY A N 1
ATOM 1496 C CA . GLY A 1 191 ? -2.374 -17.917 0.914 1.00 89.31 191 GLY A CA 1
ATOM 1497 C C . GLY A 1 191 ? -2.903 -16.651 0.227 1.00 89.31 191 GLY A C 1
ATOM 1498 O O . GLY A 1 191 ? -3.793 -16.734 -0.620 1.00 89.31 191 GLY A O 1
ATOM 1499 N N . ASN A 1 192 ? -2.361 -15.474 0.549 1.00 88.56 192 ASN A N 1
ATOM 1500 C CA . ASN A 1 192 ? -2.656 -14.224 -0.145 1.00 88.56 192 ASN A CA 1
ATOM 1501 C C . ASN A 1 192 ? -1.717 -14.045 -1.351 1.00 88.56 192 ASN A C 1
ATOM 1503 O O . ASN A 1 192 ? -0.853 -13.163 -1.380 1.00 88.56 192 ASN A O 1
ATOM 1507 N N . PHE A 1 193 ? -1.885 -14.916 -2.353 1.00 89.81 193 PHE A N 1
ATOM 1508 C CA . PHE A 1 193 ? -1.034 -14.961 -3.548 1.00 89.81 193 PHE A CA 1
ATOM 1509 C C . PHE A 1 193 ? -1.034 -13.644 -4.325 1.00 89.81 193 PHE A C 1
ATOM 1511 O O . PHE A 1 193 ? 0.006 -13.230 -4.826 1.00 89.81 193 PHE A O 1
ATOM 1518 N N . GLU A 1 194 ? -2.179 -12.959 -4.385 1.00 86.56 194 GLU A N 1
ATOM 1519 C CA . GLU A 1 194 ? -2.318 -11.673 -5.069 1.00 86.56 194 GLU A CA 1
ATOM 1520 C C . GLU A 1 194 ? -1.345 -10.642 -4.501 1.00 86.56 194 GLU A C 1
ATOM 1522 O O . GLU A 1 194 ? -0.517 -10.098 -5.231 1.00 86.56 194 GLU A O 1
ATOM 1527 N N . LEU A 1 195 ? -1.351 -10.445 -3.182 1.00 88.44 195 LEU A N 1
ATOM 1528 C CA . LEU A 1 195 ? -0.415 -9.522 -2.547 1.00 88.44 195 LEU A CA 1
ATOM 1529 C C . LEU A 1 195 ? 1.007 -10.036 -2.469 1.00 88.44 195 LEU A C 1
ATOM 1531 O O . LEU A 1 195 ? 1.938 -9.225 -2.477 1.00 88.44 195 LEU A O 1
ATOM 1535 N N . GLY A 1 196 ? 1.189 -11.353 -2.410 1.00 93.06 196 GLY A N 1
ATOM 1536 C CA . GLY A 1 196 ? 2.496 -11.957 -2.588 1.00 93.06 196 GLY A CA 1
ATOM 1537 C C . GLY A 1 196 ? 3.114 -11.480 -3.903 1.00 93.06 196 GLY A C 1
ATOM 1538 O O . GLY A 1 196 ? 4.174 -10.848 -3.909 1.00 93.06 196 GLY A O 1
ATOM 1539 N N . LEU A 1 197 ? 2.425 -11.710 -5.020 1.00 91.50 197 LEU A N 1
ATOM 1540 C CA . LEU A 1 197 ? 2.920 -11.341 -6.344 1.00 91.50 197 LEU A CA 1
ATOM 1541 C C . LEU A 1 197 ? 3.061 -9.830 -6.532 1.00 91.50 197 LEU A C 1
ATOM 1543 O O . LEU A 1 197 ? 4.043 -9.412 -7.139 1.00 91.50 197 LEU A O 1
ATOM 1547 N N . VAL A 1 198 ? 2.178 -9.006 -5.955 1.00 89.44 198 VAL A N 1
ATOM 1548 C CA . VAL A 1 198 ? 2.356 -7.540 -5.958 1.00 89.44 198 VAL A CA 1
ATOM 1549 C C . VAL A 1 198 ? 3.665 -7.143 -5.273 1.00 89.44 198 VAL A C 1
ATOM 1551 O O . VAL A 1 198 ? 4.424 -6.345 -5.815 1.00 89.44 198 VAL A O 1
ATOM 1554 N N . ASN A 1 199 ? 3.979 -7.721 -4.110 1.00 93.81 199 ASN A N 1
ATOM 1555 C CA . ASN A 1 199 ? 5.256 -7.470 -3.439 1.00 93.81 199 ASN A CA 1
ATOM 1556 C C . ASN A 1 199 ? 6.447 -7.877 -4.315 1.00 93.81 199 ASN A C 1
ATOM 1558 O O . ASN A 1 199 ? 7.408 -7.116 -4.452 1.00 93.81 199 ASN A O 1
ATOM 1562 N N . LEU A 1 200 ? 6.382 -9.064 -4.927 1.00 93.69 200 LEU A N 1
ATOM 1563 C CA . LEU A 1 200 ? 7.440 -9.552 -5.806 1.00 93.69 200 LEU A CA 1
ATOM 1564 C C . LEU A 1 200 ? 7.618 -8.637 -7.020 1.00 93.69 200 LEU A C 1
ATOM 1566 O O . LEU A 1 200 ? 8.740 -8.264 -7.343 1.00 93.69 200 LEU A O 1
ATOM 1570 N N . GLN A 1 201 ? 6.526 -8.223 -7.657 1.00 90.25 201 GLN A N 1
ATOM 1571 C CA . GLN A 1 201 ? 6.543 -7.269 -8.757 1.00 90.25 201 GLN A CA 1
ATOM 1572 C C . GLN A 1 201 ? 7.177 -5.942 -8.332 1.00 90.25 201 GLN A C 1
ATOM 1574 O O . GLN A 1 201 ? 8.117 -5.484 -8.981 1.00 90.25 201 GLN A O 1
ATOM 1579 N N . CYS A 1 202 ? 6.714 -5.340 -7.232 1.00 90.56 202 CYS A N 1
ATOM 1580 C CA . CYS A 1 202 ? 7.274 -4.093 -6.718 1.00 90.56 202 CYS A CA 1
ATOM 1581 C C . CYS A 1 202 ? 8.778 -4.225 -6.447 1.00 90.56 202 CYS A C 1
ATOM 1583 O O . CYS A 1 202 ? 9.530 -3.297 -6.741 1.00 90.56 202 CYS A O 1
ATOM 1585 N N . SER A 1 203 ? 9.249 -5.376 -5.949 1.00 93.81 203 SER A N 1
ATOM 1586 C CA . SER A 1 203 ? 10.679 -5.583 -5.700 1.00 93.81 203 SER A CA 1
ATOM 1587 C C . SER A 1 203 ? 11.495 -5.560 -6.995 1.00 93.81 203 SER A C 1
ATOM 1589 O O . SER A 1 203 ? 12.571 -4.960 -7.024 1.00 93.81 203 SER A O 1
ATOM 1591 N N . LYS A 1 204 ? 10.967 -6.126 -8.090 1.00 91.56 204 LYS A N 1
ATOM 1592 C CA . LYS A 1 204 ? 11.614 -6.093 -9.416 1.00 91.56 204 LYS A CA 1
ATOM 1593 C C . LYS A 1 204 ? 11.565 -4.717 -10.057 1.00 91.56 204 LYS A C 1
ATOM 1595 O O . LYS A 1 204 ? 12.563 -4.287 -10.627 1.00 91.56 204 LYS A O 1
ATOM 1600 N N . VAL A 1 205 ? 10.452 -4.008 -9.899 1.00 87.50 205 VAL A N 1
ATOM 1601 C CA . VAL A 1 205 ? 10.325 -2.614 -10.332 1.00 87.50 205 VAL A CA 1
ATOM 1602 C C . VAL A 1 205 ? 11.385 -1.749 -9.644 1.00 87.50 205 VAL A C 1
ATOM 1604 O O . VAL A 1 205 ? 12.135 -1.051 -10.323 1.00 87.50 205 VAL A O 1
ATOM 1607 N N . LEU A 1 206 ? 11.527 -1.846 -8.318 1.00 89.44 206 LEU A N 1
ATOM 1608 C CA . LEU A 1 206 ? 12.574 -1.117 -7.597 1.00 89.44 206 LEU A CA 1
ATOM 1609 C C . LEU A 1 206 ? 13.979 -1.547 -8.040 1.00 89.44 206 LEU A C 1
ATOM 1611 O O . LEU A 1 206 ? 14.829 -0.695 -8.282 1.00 89.44 206 LEU A O 1
ATOM 1615 N N . ALA A 1 207 ? 14.234 -2.849 -8.192 1.00 91.25 207 ALA A N 1
ATOM 1616 C CA . ALA A 1 207 ? 15.537 -3.341 -8.639 1.00 91.25 207 ALA A CA 1
ATOM 1617 C C . ALA A 1 207 ? 15.934 -2.788 -10.019 1.00 91.25 207 ALA A C 1
ATOM 1619 O O . ALA A 1 207 ? 17.093 -2.421 -10.220 1.00 91.25 207 ALA A O 1
ATOM 1620 N N . PHE A 1 208 ? 14.982 -2.690 -10.952 1.00 88.94 208 PHE A N 1
ATOM 1621 C CA . PHE A 1 208 ? 15.200 -2.057 -12.251 1.00 88.94 208 PHE A CA 1
ATOM 1622 C C . PHE A 1 208 ? 15.585 -0.583 -12.098 1.00 88.94 208 PHE A C 1
ATOM 1624 O O . PHE A 1 208 ? 16.641 -0.172 -12.578 1.00 88.94 208 PHE A O 1
ATOM 1631 N N . TYR A 1 209 ? 14.770 0.200 -11.383 1.00 84.44 209 TYR A N 1
ATOM 1632 C CA . TYR A 1 209 ? 14.993 1.641 -11.226 1.00 84.44 209 TYR A CA 1
ATOM 1633 C C . TYR A 1 209 ? 16.288 1.987 -10.489 1.00 84.44 209 TYR A C 1
ATOM 1635 O O . TYR A 1 209 ? 16.867 3.043 -10.735 1.00 84.44 209 TYR A O 1
ATOM 1643 N N . PHE A 1 210 ? 16.771 1.096 -9.625 1.00 86.94 210 PHE A N 1
ATOM 1644 C CA . PHE A 1 210 ? 18.010 1.291 -8.871 1.00 86.94 210 PHE A CA 1
ATOM 1645 C C . PHE A 1 210 ? 19.237 0.618 -9.498 1.00 86.94 210 PHE A C 1
ATOM 1647 O O . PHE A 1 210 ? 20.270 0.494 -8.841 1.00 86.94 210 PHE A O 1
ATOM 1654 N N . GLY A 1 211 ? 19.155 0.220 -10.772 1.00 84.94 211 GLY A N 1
ATOM 1655 C CA . GLY A 1 211 ? 20.328 -0.140 -11.570 1.00 84.94 211 GLY A CA 1
ATOM 1656 C C . GLY A 1 211 ? 20.865 -1.550 -11.331 1.00 84.94 211 GLY A C 1
ATOM 1657 O O . GLY A 1 211 ? 22.078 -1.766 -11.375 1.00 84.94 211 GLY A O 1
ATOM 1658 N N . CYS A 1 212 ? 19.996 -2.532 -11.070 1.00 87.69 212 CYS A N 1
ATOM 1659 C CA . CYS A 1 212 ? 20.429 -3.929 -11.045 1.00 87.69 212 CYS A CA 1
ATOM 1660 C C . CYS A 1 212 ? 20.873 -4.426 -12.438 1.00 87.69 212 CYS A C 1
ATOM 1662 O O . CYS A 1 212 ? 20.570 -3.831 -13.473 1.00 87.69 212 CYS A O 1
ATOM 1664 N N . LYS A 1 213 ? 21.594 -5.556 -12.475 1.00 89.88 213 LYS A N 1
ATOM 1665 C CA . LYS A 1 213 ? 21.958 -6.210 -13.741 1.00 89.88 213 LYS A CA 1
ATOM 1666 C C . LYS A 1 213 ? 20.689 -6.677 -14.464 1.00 89.88 213 LYS A C 1
ATOM 1668 O O . LYS A 1 213 ? 19.889 -7.408 -13.882 1.00 89.88 213 LYS A O 1
ATOM 1673 N N . LEU A 1 214 ? 20.549 -6.313 -15.740 1.00 87.94 214 LEU A N 1
ATOM 1674 C CA . LEU A 1 214 ? 19.336 -6.582 -16.516 1.00 87.94 214 LEU A CA 1
ATOM 1675 C C . LEU A 1 214 ? 19.131 -8.069 -16.838 1.00 87.94 214 LEU A C 1
ATOM 1677 O O . LEU A 1 214 ? 18.011 -8.548 -16.705 1.00 87.94 214 LEU A O 1
ATOM 1681 N N . GLN A 1 215 ? 20.175 -8.828 -17.200 1.00 88.81 215 GLN A N 1
ATOM 1682 C CA . GLN A 1 215 ? 20.009 -10.253 -17.537 1.00 88.81 215 GLN A CA 1
ATOM 1683 C C . GLN A 1 215 ? 19.338 -11.076 -16.414 1.00 88.81 215 GLN A C 1
ATOM 1685 O O . GLN A 1 215 ? 18.337 -11.735 -16.692 1.00 88.81 215 GLN A O 1
ATOM 1690 N N . PRO A 1 216 ? 19.799 -11.030 -15.145 1.00 89.88 216 PRO A N 1
ATOM 1691 C CA . PRO A 1 216 ? 19.098 -11.703 -14.048 1.00 89.88 216 PRO A CA 1
ATOM 1692 C C . PRO A 1 216 ? 17.672 -11.183 -13.811 1.00 89.88 216 PRO A C 1
ATOM 1694 O O . PRO A 1 216 ? 16.793 -11.942 -13.401 1.00 89.88 216 PRO A O 1
ATOM 1697 N N . LEU A 1 217 ? 17.435 -9.892 -14.059 1.00 90.88 217 LEU A N 1
ATOM 1698 C CA . LEU A 1 217 ? 16.124 -9.277 -13.887 1.00 90.88 217 LEU A CA 1
ATOM 1699 C C . LEU A 1 217 ? 15.109 -9.793 -14.917 1.00 90.88 217 LEU A C 1
ATOM 1701 O O . LEU A 1 217 ? 13.984 -10.087 -14.527 1.00 90.88 217 LEU A O 1
ATOM 1705 N N . VAL A 1 218 ? 15.503 -9.954 -16.186 1.00 90.56 218 VAL A N 1
ATOM 1706 C CA . VAL A 1 218 ? 14.647 -10.501 -17.259 1.00 90.56 218 VAL A CA 1
ATOM 1707 C C . VAL A 1 218 ? 14.080 -11.861 -16.853 1.00 90.56 218 VAL A C 1
ATOM 1709 O O . VAL A 1 218 ? 12.862 -12.009 -16.771 1.00 90.56 218 VAL A O 1
ATOM 1712 N N . GLY A 1 219 ? 14.941 -12.814 -16.478 1.00 90.38 219 GLY A N 1
ATOM 1713 C CA . GLY A 1 219 ? 14.484 -14.140 -16.043 1.00 90.38 219 GLY A CA 1
ATOM 1714 C C . GLY A 1 219 ? 13.602 -14.083 -14.790 1.00 90.38 219 GLY A C 1
ATOM 1715 O O . GLY A 1 219 ? 12.639 -14.838 -14.648 1.00 90.38 219 GLY A O 1
ATOM 1716 N N . SER A 1 220 ? 13.870 -13.137 -13.882 1.00 90.62 220 SER A N 1
ATOM 1717 C CA . SER A 1 220 ? 13.009 -12.926 -12.719 1.00 90.62 220 SER A CA 1
ATOM 1718 C C . SER A 1 220 ? 11.631 -12.366 -13.088 1.00 90.62 220 SER A C 1
ATOM 1720 O O . SER A 1 220 ? 10.661 -12.727 -12.424 1.00 90.62 220 SER A O 1
ATOM 1722 N N . LEU A 1 221 ? 11.529 -11.483 -14.083 1.00 89.88 221 LEU A N 1
ATOM 1723 C CA . LEU A 1 221 ? 10.264 -10.906 -14.551 1.00 89.88 221 LEU A CA 1
ATOM 1724 C C . LEU A 1 221 ? 9.429 -11.933 -15.321 1.00 89.88 221 LEU A C 1
ATOM 1726 O O . LEU A 1 221 ? 8.222 -12.018 -15.111 1.00 89.88 221 LEU A O 1
ATOM 1730 N N . GLU A 1 222 ? 10.068 -12.776 -16.132 1.00 90.56 222 GLU A N 1
ATOM 1731 C CA . GLU A 1 222 ? 9.413 -13.918 -16.782 1.00 90.56 222 GLU A CA 1
ATOM 1732 C C . GLU A 1 222 ? 8.795 -14.865 -15.746 1.00 90.56 222 GLU A C 1
ATOM 1734 O O . GLU A 1 222 ? 7.641 -15.277 -15.879 1.00 90.56 222 GLU A O 1
ATOM 1739 N N . ASN A 1 223 ? 9.520 -15.152 -14.659 1.00 91.19 223 ASN A N 1
ATOM 1740 C CA . ASN A 1 223 ? 8.989 -15.959 -13.564 1.00 91.19 223 ASN A CA 1
ATOM 1741 C C . ASN A 1 223 ? 7.797 -15.288 -12.859 1.00 91.19 223 ASN A C 1
ATOM 1743 O O . ASN A 1 223 ? 6.839 -15.969 -12.499 1.00 91.19 223 ASN A O 1
ATOM 1747 N N . VAL A 1 224 ? 7.827 -13.964 -12.674 1.00 90.44 224 VAL A N 1
ATOM 1748 C CA . VAL A 1 224 ? 6.688 -13.211 -12.122 1.00 90.44 224 VAL A CA 1
ATOM 1749 C C . VAL A 1 224 ? 5.452 -13.388 -13.007 1.00 90.44 224 VAL A C 1
ATOM 1751 O O . VAL A 1 224 ? 4.398 -13.775 -12.505 1.00 90.44 224 VAL A O 1
ATOM 1754 N N . LEU A 1 225 ? 5.580 -13.183 -14.321 1.00 88.50 225 LEU A N 1
ATOM 1755 C CA . LEU A 1 225 ? 4.468 -13.344 -15.268 1.00 88.50 225 LEU A CA 1
ATOM 1756 C C . LEU A 1 225 ? 3.937 -14.780 -15.306 1.00 88.50 225 LEU A C 1
ATOM 1758 O O . LEU A 1 225 ? 2.725 -14.994 -15.311 1.00 88.50 225 LEU A O 1
ATOM 1762 N N . LYS A 1 226 ? 4.829 -15.775 -15.259 1.00 90.88 226 LYS A N 1
ATOM 1763 C CA . LYS A 1 226 ? 4.436 -17.185 -15.180 1.00 90.88 226 LYS A CA 1
ATOM 1764 C C . LYS A 1 226 ? 3.626 -17.476 -13.916 1.00 90.88 226 LYS A C 1
ATOM 1766 O O . LYS A 1 226 ? 2.634 -18.196 -13.979 1.00 90.88 226 LYS A O 1
ATOM 1771 N N . GLN A 1 227 ? 4.010 -16.908 -12.774 1.00 90.75 227 GLN A N 1
ATOM 1772 C CA . GLN A 1 227 ? 3.244 -17.069 -11.538 1.00 90.75 227 GLN A CA 1
ATOM 1773 C C . GLN A 1 227 ? 1.872 -16.390 -11.615 1.00 90.75 227 GLN A C 1
ATOM 1775 O O . GLN A 1 227 ? 0.886 -17.004 -11.213 1.00 90.75 227 GLN A O 1
ATOM 1780 N N . TYR A 1 228 ? 1.775 -15.187 -12.193 1.00 87.81 228 TYR A N 1
ATOM 1781 C CA . TYR A 1 228 ? 0.479 -14.541 -12.445 1.00 87.81 228 TYR A CA 1
ATOM 1782 C C . TYR A 1 228 ? -0.470 -15.454 -13.238 1.00 87.81 228 TYR A C 1
ATOM 1784 O O . TYR A 1 228 ? -1.637 -15.594 -12.870 1.00 87.81 228 TYR A O 1
ATOM 1792 N N . GLN A 1 229 ? 0.043 -16.144 -14.264 1.00 86.69 229 GLN A N 1
ATOM 1793 C CA . GLN A 1 229 ? -0.728 -17.115 -15.047 1.00 86.69 229 GLN A CA 1
ATOM 1794 C C . GLN A 1 229 ? -1.148 -18.337 -14.220 1.00 86.69 229 GLN A C 1
ATOM 1796 O O . GLN A 1 229 ? -2.322 -18.701 -14.229 1.00 86.69 229 GLN A O 1
ATOM 1801 N N . VAL A 1 230 ? -0.215 -18.954 -13.485 1.00 90.12 230 VAL A N 1
ATOM 1802 C CA . VAL A 1 230 ? -0.482 -20.151 -12.661 1.00 90.12 230 VAL A CA 1
ATOM 1803 C C . VAL A 1 230 ? -1.561 -19.883 -11.612 1.00 90.12 230 VAL A C 1
ATOM 1805 O O . VAL A 1 230 ? -2.439 -20.717 -11.405 1.00 90.12 230 VAL A O 1
ATOM 1808 N N . TYR A 1 231 ? -1.521 -18.714 -10.975 1.00 87.50 231 TYR A N 1
ATOM 1809 C CA . TYR A 1 231 ? -2.488 -18.329 -9.948 1.00 87.50 231 TYR A CA 1
ATOM 1810 C C . TYR A 1 231 ? -3.732 -17.620 -10.507 1.00 87.50 231 TYR A C 1
ATOM 1812 O O . TYR A 1 231 ? -4.600 -17.227 -9.729 1.00 87.50 231 TYR A O 1
ATOM 1820 N N . ASN A 1 232 ? -3.846 -17.474 -11.835 1.00 84.31 232 ASN A N 1
ATOM 1821 C CA . ASN A 1 232 ? -4.950 -16.792 -12.520 1.00 84.31 232 ASN A CA 1
ATOM 1822 C C . ASN A 1 232 ? -5.226 -15.374 -11.969 1.00 84.31 232 ASN A C 1
ATOM 1824 O O . ASN A 1 232 ? -6.374 -14.953 -11.815 1.00 84.31 232 ASN A O 1
ATOM 1828 N N . ILE A 1 233 ? -4.158 -14.637 -11.654 1.00 78.19 233 ILE A N 1
ATOM 1829 C CA . ILE A 1 233 ? -4.228 -13.251 -11.185 1.00 78.19 233 ILE A CA 1
ATOM 1830 C C . ILE A 1 233 ? -4.040 -12.341 -12.401 1.00 78.19 233 ILE A C 1
ATOM 1832 O O . ILE A 1 233 ? -2.983 -12.343 -13.025 1.00 78.19 233 ILE A O 1
ATOM 1836 N N . LYS A 1 234 ? -5.057 -11.541 -12.731 1.00 69.62 234 LYS A N 1
ATOM 1837 C CA . LYS A 1 234 ? -5.037 -10.584 -13.857 1.00 69.62 234 LYS A CA 1
ATOM 1838 C C . LYS A 1 234 ? -4.712 -9.146 -13.429 1.00 69.62 234 LYS A C 1
ATOM 1840 O O . LYS A 1 234 ? -4.681 -8.250 -14.263 1.00 69.62 234 LYS A O 1
ATOM 1845 N N . MET A 1 235 ? -4.525 -8.896 -12.129 1.00 61.31 235 MET A N 1
ATOM 1846 C CA . MET A 1 235 ? -4.252 -7.564 -11.592 1.00 61.31 235 MET A CA 1
ATOM 1847 C C . MET A 1 235 ? -2.736 -7.355 -11.601 1.00 61.31 235 MET A C 1
ATOM 1849 O O . MET A 1 235 ? -2.033 -8.000 -10.828 1.00 61.31 235 MET A O 1
ATOM 1853 N N . ASN A 1 236 ? -2.257 -6.461 -12.471 1.00 60.25 236 ASN A N 1
ATOM 1854 C CA . ASN A 1 236 ? -0.858 -6.030 -12.626 1.00 60.25 236 ASN A CA 1
ATOM 1855 C C . ASN A 1 236 ? 0.062 -6.845 -13.556 1.00 60.25 236 ASN A C 1
ATOM 1857 O O . ASN A 1 236 ? 1.287 -6.774 -13.413 1.00 60.25 236 ASN A O 1
ATOM 1861 N N . ASP A 1 237 ? -0.468 -7.544 -14.554 1.00 65.06 237 ASP A N 1
ATOM 1862 C CA . ASP A 1 237 ? 0.361 -8.056 -15.653 1.00 65.06 237 ASP A CA 1
ATOM 1863 C C . ASP A 1 237 ? 1.073 -6.916 -16.406 1.00 65.06 237 ASP A C 1
ATOM 1865 O O . ASP A 1 237 ? 2.284 -6.974 -16.619 1.00 65.06 237 ASP A O 1
ATOM 1869 N N . ASP A 1 238 ? 0.360 -5.829 -16.700 1.00 70.06 238 ASP A N 1
ATOM 1870 C CA . ASP A 1 238 ? 0.813 -4.759 -17.597 1.00 70.06 238 ASP A CA 1
ATOM 1871 C C . ASP A 1 238 ? 2.151 -4.105 -17.207 1.00 70.06 238 ASP A C 1
ATOM 1873 O O . ASP A 1 238 ? 3.007 -3.880 -18.063 1.00 70.06 238 ASP A O 1
ATOM 1877 N N . ALA A 1 239 ? 2.369 -3.806 -15.921 1.00 72.19 239 ALA A N 1
ATOM 1878 C CA . ALA A 1 239 ? 3.614 -3.173 -15.475 1.00 72.19 239 ALA A CA 1
ATOM 1879 C C . ALA A 1 239 ? 4.806 -4.144 -15.521 1.00 72.19 239 ALA A C 1
ATOM 1881 O O . ALA A 1 239 ? 5.915 -3.741 -15.868 1.00 72.19 239 ALA A O 1
ATOM 1882 N N . SER A 1 240 ? 4.581 -5.428 -15.217 1.00 78.00 240 SER A N 1
ATOM 1883 C CA . SER A 1 240 ? 5.610 -6.470 -15.333 1.00 78.00 240 SER A CA 1
ATOM 1884 C C . SER A 1 240 ? 5.937 -6.775 -16.795 1.00 78.00 240 SER A C 1
ATOM 1886 O O . SER A 1 240 ? 7.108 -6.941 -17.127 1.00 78.00 240 SER A O 1
ATOM 1888 N N . VAL A 1 241 ? 4.926 -6.801 -17.672 1.00 80.00 241 VAL A N 1
ATOM 1889 C CA . VAL A 1 241 ? 5.090 -6.960 -19.124 1.00 80.00 241 VAL A CA 1
ATOM 1890 C C . VAL A 1 241 ? 5.886 -5.792 -19.696 1.00 80.00 241 VAL A C 1
ATOM 1892 O O . VAL A 1 241 ? 6.906 -6.018 -20.341 1.00 80.00 241 VAL A O 1
ATOM 1895 N N . ALA A 1 242 ? 5.488 -4.552 -19.398 1.00 77.50 242 ALA A N 1
ATOM 1896 C CA . ALA A 1 242 ? 6.209 -3.364 -19.846 1.00 77.50 242 ALA A CA 1
ATOM 1897 C C . ALA A 1 242 ? 7.674 -3.393 -19.386 1.00 77.50 242 ALA A C 1
ATOM 1899 O O . ALA A 1 242 ? 8.584 -3.190 -20.188 1.00 77.50 242 ALA A O 1
ATOM 1900 N N . LEU A 1 243 ? 7.923 -3.723 -18.117 1.00 81.50 243 LEU A N 1
ATOM 1901 C CA . LEU A 1 243 ? 9.281 -3.807 -17.586 1.00 81.50 243 LEU A CA 1
ATOM 1902 C C . LEU A 1 243 ? 10.109 -4.922 -18.242 1.00 81.50 243 LEU A C 1
ATOM 1904 O O . LEU A 1 243 ? 11.302 -4.733 -18.502 1.00 81.50 243 LEU A O 1
ATOM 1908 N N . LEU A 1 244 ? 9.489 -6.071 -18.526 1.00 85.69 244 LEU A N 1
ATOM 1909 C CA . LEU A 1 244 ? 10.130 -7.188 -19.214 1.00 85.69 244 LEU A CA 1
ATOM 1910 C C . LEU A 1 244 ? 10.523 -6.804 -20.642 1.00 85.69 244 LEU A C 1
ATOM 1912 O O . LEU A 1 244 ? 11.689 -6.961 -20.997 1.00 85.69 244 LEU A O 1
ATOM 1916 N N . MET A 1 245 ? 9.589 -6.248 -21.421 1.00 82.50 245 MET A N 1
ATOM 1917 C CA . MET A 1 245 ? 9.832 -5.811 -22.803 1.00 82.50 245 MET A CA 1
ATOM 1918 C C . MET A 1 245 ? 11.032 -4.866 -22.882 1.00 82.50 245 MET A C 1
ATOM 1920 O O . MET A 1 245 ? 11.902 -4.991 -23.739 1.00 82.50 245 MET A O 1
ATOM 1924 N N . VAL A 1 246 ? 11.110 -3.934 -21.939 1.00 81.25 246 VAL A N 1
ATOM 1925 C CA . VAL A 1 246 ? 12.158 -2.912 -21.905 1.00 81.25 246 VAL A CA 1
ATOM 1926 C C . VAL A 1 246 ? 13.492 -3.518 -21.507 1.00 81.25 246 VAL A C 1
ATOM 1928 O O . VAL A 1 246 ? 14.516 -3.218 -22.117 1.00 81.25 246 VAL A O 1
ATOM 1931 N N . SER A 1 247 ? 13.488 -4.399 -20.509 1.00 85.56 247 SER A N 1
ATOM 1932 C CA . SER A 1 247 ? 14.694 -5.102 -20.071 1.00 85.56 247 SER A CA 1
ATOM 1933 C C . SER A 1 247 ? 15.244 -6.012 -21.173 1.00 85.56 247 SER A C 1
ATOM 1935 O O . SER A 1 247 ? 16.455 -6.065 -21.375 1.00 85.56 247 SER A O 1
ATOM 1937 N N . GLN A 1 248 ? 14.372 -6.684 -21.928 1.00 86.94 248 GLN A N 1
ATOM 1938 C CA . GLN A 1 248 ? 14.743 -7.474 -23.103 1.00 86.94 248 GLN A CA 1
ATOM 1939 C C . GLN A 1 248 ? 15.326 -6.587 -24.208 1.00 86.94 248 GLN A C 1
ATOM 1941 O O . GLN A 1 248 ? 16.412 -6.874 -24.706 1.00 86.94 248 GLN A O 1
ATOM 1946 N N . TYR A 1 249 ? 14.680 -5.466 -24.536 1.00 84.69 249 TYR A N 1
ATOM 1947 C CA . TYR A 1 249 ? 15.198 -4.523 -25.531 1.00 84.69 249 TYR A CA 1
ATOM 1948 C C . TYR A 1 249 ? 16.601 -4.014 -25.163 1.00 84.69 249 TYR A C 1
ATOM 1950 O O . TYR A 1 249 ? 17.532 -4.070 -25.965 1.00 84.69 249 TYR A O 1
ATOM 1958 N N . LEU A 1 250 ? 16.783 -3.570 -23.915 1.00 84.38 250 LEU A N 1
ATOM 1959 C CA . LEU A 1 250 ? 18.060 -3.048 -23.419 1.00 84.38 250 LEU A CA 1
ATOM 1960 C C . LEU A 1 250 ? 19.165 -4.114 -23.324 1.00 84.38 250 LEU A C 1
ATOM 1962 O O . LEU A 1 250 ? 20.337 -3.761 -23.222 1.00 84.38 250 LEU A O 1
ATOM 1966 N N . THR A 1 251 ? 18.822 -5.403 -23.369 1.00 88.38 251 THR A N 1
ATOM 1967 C CA . THR A 1 251 ? 19.787 -6.513 -23.362 1.00 88.38 251 THR A CA 1
ATOM 1968 C C . THR A 1 251 ? 20.081 -7.076 -24.759 1.00 88.38 251 THR A C 1
ATOM 1970 O O . THR A 1 251 ? 20.755 -8.099 -24.863 1.00 88.38 251 THR A O 1
ATOM 1973 N N . GLY A 1 252 ? 19.644 -6.396 -25.829 1.00 84.56 252 GLY A N 1
ATOM 1974 C CA . GLY A 1 252 ? 19.856 -6.825 -27.220 1.00 84.56 252 GLY A CA 1
ATOM 1975 C C . GLY A 1 252 ? 18.782 -7.780 -27.749 1.00 84.56 252 GLY A C 1
ATOM 1976 O O . GLY A 1 252 ? 19.014 -8.469 -28.739 1.00 84.56 252 GLY A O 1
ATOM 1977 N N . GLY A 1 253 ? 17.632 -7.849 -27.076 1.00 83.50 253 GLY A N 1
ATOM 1978 C CA . GLY A 1 253 ? 16.453 -8.590 -27.515 1.00 83.50 253 GLY A CA 1
ATOM 1979 C C . GLY A 1 253 ? 15.678 -7.898 -28.644 1.00 83.50 253 GLY A C 1
ATOM 1980 O O . GLY A 1 253 ? 16.179 -7.000 -29.320 1.00 83.50 253 GLY A O 1
ATOM 1981 N N . GLN A 1 254 ? 14.436 -8.340 -28.858 1.00 78.44 254 GLN A N 1
ATOM 1982 C CA . GLN A 1 254 ? 13.585 -7.849 -29.948 1.00 78.44 254 GLN A CA 1
ATOM 1983 C C . GLN A 1 254 ? 13.252 -6.347 -29.812 1.00 78.44 254 GLN A C 1
ATOM 1985 O O . GLN A 1 254 ? 13.121 -5.846 -28.688 1.00 78.44 254 GLN A O 1
ATOM 1990 N N . PRO A 1 255 ? 13.078 -5.620 -30.936 1.00 77.12 255 PRO A N 1
ATOM 1991 C CA . PRO A 1 255 ? 12.594 -4.244 -30.928 1.00 77.12 255 PRO A CA 1
ATOM 1992 C C . PRO A 1 255 ? 11.225 -4.131 -30.249 1.00 77.12 255 PRO A C 1
ATOM 1994 O O . PRO A 1 255 ? 10.376 -5.007 -30.398 1.00 77.12 255 PRO A O 1
ATOM 1997 N N . ILE A 1 256 ? 10.990 -3.023 -29.546 1.00 78.56 256 ILE A N 1
ATOM 1998 C CA . ILE A 1 256 ? 9.670 -2.713 -28.988 1.00 78.56 256 ILE A CA 1
ATOM 1999 C C . ILE A 1 256 ? 8.755 -2.230 -30.119 1.00 78.56 256 ILE A C 1
ATOM 2001 O O . ILE A 1 256 ? 9.077 -1.240 -30.784 1.00 78.56 256 ILE A O 1
ATOM 2005 N N . ASP A 1 257 ? 7.610 -2.891 -30.296 1.00 80.75 257 ASP A N 1
ATOM 2006 C CA . ASP A 1 257 ? 6.519 -2.393 -31.134 1.00 80.75 257 ASP A CA 1
ATOM 2007 C C . ASP A 1 257 ? 5.774 -1.275 -30.390 1.00 80.75 257 ASP A C 1
ATOM 2009 O O . ASP A 1 257 ? 5.004 -1.498 -29.454 1.00 80.75 257 ASP A O 1
ATOM 2013 N N . TRP A 1 258 ? 6.063 -0.032 -30.769 1.00 72.94 258 TRP A N 1
ATOM 2014 C CA . TRP A 1 258 ? 5.473 1.142 -30.130 1.00 72.94 258 TRP A CA 1
ATOM 2015 C C . TRP A 1 258 ? 4.039 1.412 -30.577 1.00 72.94 258 TRP A C 1
ATOM 2017 O O . TRP A 1 258 ? 3.307 2.073 -29.839 1.00 72.94 258 TRP A O 1
ATOM 2027 N N . ASP A 1 259 ? 3.634 0.932 -31.752 1.00 73.12 259 ASP A N 1
ATOM 2028 C CA . ASP A 1 259 ? 2.291 1.168 -32.277 1.00 73.12 259 ASP A CA 1
ATOM 2029 C C . ASP A 1 259 ? 1.278 0.261 -31.575 1.00 73.12 259 ASP A C 1
ATOM 2031 O O . ASP A 1 259 ? 0.210 0.733 -31.171 1.00 73.12 259 ASP A O 1
ATOM 2035 N N . ASP A 1 260 ? 1.669 -0.984 -31.293 1.00 72.44 260 ASP A N 1
ATOM 2036 C CA . ASP A 1 260 ? 0.920 -1.902 -30.429 1.00 72.44 260 ASP A CA 1
ATOM 2037 C C . ASP A 1 260 ? 0.679 -1.298 -29.029 1.00 72.44 260 ASP A C 1
ATOM 2039 O O . ASP A 1 260 ? -0.454 -1.198 -28.540 1.00 72.44 260 ASP A O 1
ATOM 2043 N N . ILE A 1 261 ? 1.736 -0.752 -28.415 1.00 66.56 261 ILE A N 1
ATOM 2044 C CA . ILE A 1 261 ? 1.658 -0.095 -27.102 1.00 66.56 261 ILE A CA 1
ATOM 2045 C C . ILE A 1 261 ? 0.701 1.110 -27.118 1.00 66.56 261 ILE A C 1
ATOM 2047 O O . ILE A 1 261 ? -0.102 1.284 -26.188 1.00 66.56 261 ILE A O 1
ATOM 2051 N N . LYS A 1 262 ? 0.771 1.959 -28.154 1.00 66.19 262 LYS A N 1
ATOM 2052 C CA . LYS A 1 262 ? -0.118 3.125 -28.298 1.00 66.19 262 LYS A CA 1
ATOM 2053 C C . LYS A 1 262 ? -1.576 2.701 -28.451 1.00 66.19 262 LYS A C 1
ATOM 2055 O O . LYS A 1 262 ? -2.440 3.279 -27.785 1.00 66.19 262 LYS A O 1
ATOM 2060 N N . GLY A 1 263 ? -1.843 1.703 -29.296 1.00 66.00 263 GLY A N 1
ATOM 2061 C CA . GLY A 1 263 ? -3.186 1.189 -29.564 1.00 66.00 263 GLY A CA 1
ATOM 2062 C C . GLY A 1 263 ? -3.869 0.679 -28.297 1.00 66.00 263 GLY A C 1
ATOM 2063 O O . GLY A 1 263 ? -4.988 1.095 -27.979 1.00 66.00 263 GLY A O 1
ATOM 2064 N N . HIS A 1 264 ? -3.156 -0.129 -27.512 1.00 65.06 264 HIS A N 1
ATOM 2065 C CA . HIS A 1 264 ? -3.655 -0.624 -26.233 1.00 65.06 264 HIS A CA 1
ATOM 2066 C C . HIS A 1 264 ? -3.918 0.499 -25.220 1.00 65.06 264 HIS A C 1
ATOM 2068 O O . HIS A 1 264 ? -4.992 0.548 -24.620 1.00 65.06 264 HIS A O 1
ATOM 2074 N N . THR A 1 265 ? -2.994 1.457 -25.088 1.00 62.78 265 THR A N 1
ATOM 2075 C CA . THR A 1 265 ? -3.139 2.584 -24.147 1.00 62.78 265 THR A CA 1
ATOM 2076 C C . THR A 1 265 ? -4.390 3.419 -24.449 1.00 62.78 265 THR A C 1
ATOM 2078 O O . THR A 1 265 ? -5.156 3.754 -23.544 1.00 62.78 265 THR A O 1
ATOM 2081 N N . GLN A 1 266 ? -4.649 3.728 -25.724 1.00 64.56 266 GLN A N 1
ATOM 2082 C CA . GLN A 1 266 ? -5.840 4.483 -26.131 1.00 64.56 266 GLN A CA 1
ATOM 2083 C C . GLN A 1 266 ? -7.146 3.710 -25.897 1.00 64.56 266 GLN A C 1
ATOM 2085 O O . GLN A 1 266 ? -8.165 4.310 -25.543 1.00 64.56 266 GLN A O 1
ATOM 2090 N N . GLN A 1 267 ? -7.138 2.390 -26.093 1.00 64.00 267 GLN A N 1
ATOM 2091 C CA . GLN A 1 267 ? -8.306 1.543 -25.862 1.00 64.00 267 GLN A CA 1
ATOM 2092 C C . GLN A 1 267 ? -8.647 1.432 -24.368 1.00 64.00 267 GLN A C 1
ATOM 2094 O O . GLN A 1 267 ? -9.824 1.502 -24.007 1.00 64.00 267 GLN A O 1
ATOM 2099 N N . ASP A 1 268 ? -7.633 1.334 -23.506 1.00 62.19 268 ASP A N 1
ATOM 2100 C CA . ASP A 1 268 ? -7.792 1.279 -22.048 1.00 62.19 268 ASP A CA 1
ATOM 2101 C C . ASP A 1 268 ? -8.367 2.593 -21.491 1.00 62.19 268 ASP A C 1
ATOM 2103 O O . ASP A 1 268 ? -9.269 2.590 -20.653 1.00 62.19 268 ASP A O 1
ATOM 2107 N N . LEU A 1 269 ? -7.940 3.742 -22.022 1.00 57.72 269 LEU A N 1
ATOM 2108 C CA . LEU A 1 269 ? -8.456 5.058 -21.615 1.00 57.72 269 LEU A CA 1
ATOM 2109 C C . LEU A 1 269 ? -9.913 5.302 -21.997 1.00 57.72 269 LEU A C 1
ATOM 2111 O O . LEU A 1 269 ? -10.628 6.002 -21.277 1.00 57.72 269 LEU A O 1
ATOM 2115 N N . LYS A 1 270 ? -10.377 4.718 -23.107 1.00 59.19 270 LYS A N 1
ATOM 2116 C CA . LYS A 1 270 ? -11.792 4.785 -23.499 1.00 59.19 270 LYS A CA 1
ATOM 2117 C C . LYS A 1 270 ? -12.699 4.039 -22.513 1.00 59.19 270 LYS A C 1
ATOM 2119 O O . LYS A 1 270 ? -13.882 4.352 -22.438 1.00 59.19 270 LYS A O 1
ATOM 2124 N N . LYS A 1 271 ? -12.156 3.114 -21.714 1.00 59.62 271 LYS A N 1
ATOM 2125 C CA . LYS A 1 271 ? -12.877 2.344 -20.684 1.00 59.62 271 LYS A CA 1
ATOM 2126 C C . LYS A 1 271 ? -12.836 2.993 -19.290 1.00 59.62 271 LYS A C 1
ATOM 2128 O O . LYS A 1 271 ? -12.898 2.293 -18.280 1.00 59.62 271 LYS A O 1
ATOM 2133 N N . ARG A 1 272 ? -12.729 4.329 -19.202 1.00 50.66 272 ARG A N 1
ATOM 2134 C CA . ARG A 1 272 ? -12.741 5.076 -17.925 1.00 50.66 272 ARG A CA 1
ATOM 2135 C C . ARG A 1 272 ? -13.915 4.631 -17.037 1.00 50.66 272 ARG A C 1
ATOM 2137 O O . ARG A 1 272 ? -15.069 4.907 -17.345 1.00 50.66 272 ARG A O 1
ATOM 2144 N N . GLY A 1 273 ? -13.603 3.958 -15.928 1.00 52.75 273 GLY A N 1
ATOM 2145 C CA . GLY A 1 273 ? -14.592 3.529 -14.932 1.00 52.75 273 GLY A CA 1
ATOM 2146 C C . GLY A 1 273 ? -14.143 2.369 -14.037 1.00 52.75 273 GLY A C 1
ATOM 2147 O O . GLY A 1 273 ? -14.475 2.367 -12.855 1.00 52.75 273 GLY A O 1
ATOM 2148 N N . SER A 1 274 ? -13.351 1.422 -14.557 1.00 47.62 274 SER A N 1
ATOM 2149 C CA . SER A 1 274 ? -12.878 0.248 -13.792 1.00 47.62 274 SER A CA 1
ATOM 2150 C C . SER A 1 274 ? -11.359 0.033 -13.784 1.00 47.62 274 SER A C 1
ATOM 2152 O O . SER A 1 274 ? -10.871 -0.653 -12.894 1.00 47.62 274 SER A O 1
ATOM 2154 N N . ASP A 1 275 ? -10.616 0.645 -14.718 1.00 55.03 275 ASP A N 1
ATOM 2155 C CA . ASP A 1 275 ? -9.200 0.334 -15.000 1.00 55.03 275 ASP A CA 1
ATOM 2156 C C . ASP A 1 275 ? -8.224 1.511 -14.767 1.00 55.03 275 ASP A C 1
ATOM 2158 O O . ASP A 1 275 ? -7.110 1.530 -15.293 1.00 55.03 275 ASP A O 1
ATOM 2162 N N . ALA A 1 276 ? -8.593 2.511 -13.956 1.00 53.66 276 ALA A N 1
ATOM 2163 C CA . ALA A 1 276 ? -7.715 3.657 -13.667 1.00 53.66 276 ALA A CA 1
ATOM 2164 C C . ALA A 1 276 ? -6.350 3.224 -13.090 1.00 53.66 276 ALA A C 1
ATOM 2166 O O . ALA A 1 276 ? -5.319 3.810 -13.421 1.00 53.66 276 ALA A O 1
ATOM 2167 N N . ASN A 1 277 ? -6.324 2.146 -12.298 1.00 52.50 277 ASN A N 1
ATOM 2168 C CA . ASN A 1 277 ? -5.080 1.591 -11.769 1.00 52.50 277 ASN A CA 1
ATOM 2169 C C . ASN A 1 277 ? -4.207 0.870 -12.809 1.00 52.50 277 ASN A C 1
ATOM 2171 O O . ASN A 1 277 ? -2.982 0.928 -12.696 1.00 52.50 277 ASN A O 1
ATOM 2175 N N . ARG A 1 278 ? -4.791 0.254 -13.850 1.00 56.50 278 ARG A N 1
ATOM 2176 C CA . ARG A 1 278 ? -4.003 -0.278 -14.980 1.00 56.50 278 ARG A CA 1
ATOM 2177 C C . ARG A 1 278 ? -3.247 0.842 -15.670 1.00 56.50 278 ARG A C 1
ATOM 2179 O O . ARG A 1 278 ? -2.053 0.715 -15.920 1.00 56.50 278 ARG A O 1
ATOM 2186 N N . LEU A 1 279 ? -3.915 1.974 -15.881 1.00 55.88 279 LEU A N 1
ATOM 2187 C CA . LEU A 1 279 ? -3.283 3.168 -16.432 1.00 55.88 279 LEU A CA 1
ATOM 2188 C C . LEU A 1 279 ? -2.183 3.691 -15.500 1.00 55.88 279 LEU A C 1
ATOM 2190 O O . LEU A 1 279 ? -1.079 3.927 -15.970 1.00 55.88 279 LEU A O 1
ATOM 2194 N N . LEU A 1 280 ? -2.427 3.784 -14.189 1.00 55.03 280 LEU A N 1
ATOM 2195 C CA . LEU A 1 280 ? -1.429 4.210 -13.193 1.00 55.03 280 LEU A CA 1
ATOM 2196 C C . LEU A 1 280 ? -0.184 3.316 -13.122 1.00 55.03 280 LEU A C 1
ATOM 2198 O O . LEU A 1 280 ? 0.900 3.829 -12.864 1.00 55.03 280 LEU A O 1
ATOM 2202 N N . ALA A 1 281 ? -0.312 2.005 -13.335 1.00 58.78 281 ALA A N 1
ATOM 2203 C CA . ALA A 1 281 ? 0.812 1.068 -13.268 1.00 58.78 281 ALA A CA 1
ATOM 2204 C C . ALA A 1 281 ? 1.551 0.933 -14.612 1.00 58.78 281 ALA A C 1
ATOM 2206 O O . ALA A 1 281 ? 2.783 0.920 -14.652 1.00 58.78 281 ALA A O 1
ATOM 2207 N N . ARG A 1 282 ? 0.807 0.871 -15.723 1.00 64.06 282 ARG A N 1
ATOM 2208 C CA . ARG A 1 282 ? 1.349 0.737 -17.083 1.00 64.06 282 ARG A CA 1
ATOM 2209 C C . ARG A 1 282 ? 2.045 2.017 -17.540 1.00 64.06 282 ARG A C 1
ATOM 2211 O O . ARG A 1 282 ? 3.069 1.963 -18.216 1.00 64.06 282 ARG A O 1
ATOM 2218 N N . TYR A 1 283 ? 1.522 3.171 -17.134 1.00 65.94 283 TYR A N 1
ATOM 2219 C CA . TYR A 1 283 ? 2.008 4.466 -17.583 1.00 65.94 283 TYR A CA 1
ATOM 2220 C C . TYR A 1 283 ? 3.459 4.775 -17.155 1.00 65.94 283 TYR A C 1
ATOM 2222 O O . TYR A 1 283 ? 4.284 4.996 -18.043 1.00 65.94 283 TYR A O 1
ATOM 2230 N N . PRO A 1 284 ? 3.849 4.719 -15.863 1.00 64.50 284 PRO A N 1
ATOM 2231 C CA . PRO A 1 284 ? 5.242 4.920 -15.457 1.00 64.50 284 PRO A CA 1
ATOM 2232 C C . PRO A 1 284 ? 6.181 3.866 -16.050 1.00 64.50 284 PRO A C 1
ATOM 2234 O O . PRO A 1 284 ? 7.301 4.193 -16.443 1.00 64.50 284 PRO A O 1
ATOM 2237 N N . ALA A 1 285 ? 5.709 2.617 -16.154 1.00 64.88 285 ALA A N 1
ATOM 2238 C CA . ALA A 1 285 ? 6.478 1.501 -16.698 1.00 64.88 285 ALA A CA 1
ATOM 2239 C C . ALA A 1 285 ? 6.815 1.671 -18.188 1.00 64.88 285 ALA A C 1
ATOM 2241 O O . ALA A 1 285 ? 7.822 1.133 -18.634 1.00 64.88 285 ALA A O 1
ATOM 2242 N N . LEU A 1 286 ? 6.019 2.438 -18.942 1.00 69.81 286 LEU A N 1
ATOM 2243 C CA . LEU A 1 286 ? 6.266 2.777 -20.349 1.00 69.81 286 LEU A CA 1
ATOM 2244 C C . LEU A 1 286 ? 6.919 4.156 -20.536 1.00 69.81 286 LEU A C 1
ATOM 2246 O O . LEU A 1 286 ? 7.713 4.351 -21.460 1.00 69.81 286 LEU A O 1
ATOM 2250 N N . LEU A 1 287 ? 6.652 5.103 -19.635 1.00 74.69 287 LEU A N 1
ATOM 2251 C CA . LEU A 1 287 ? 7.233 6.443 -19.682 1.00 74.69 287 LEU A CA 1
ATOM 2252 C C . LEU A 1 287 ? 8.760 6.407 -19.537 1.00 74.69 287 LEU A C 1
ATOM 2254 O O . LEU A 1 287 ? 9.477 7.021 -20.321 1.00 74.69 287 LEU A O 1
ATOM 2258 N N . VAL A 1 288 ? 9.286 5.659 -18.570 1.00 71.19 288 VAL A N 1
ATOM 2259 C CA . VAL A 1 288 ? 10.741 5.569 -18.367 1.00 71.19 288 VAL A CA 1
ATOM 2260 C C . VAL A 1 288 ? 11.467 5.006 -19.596 1.00 71.19 288 VAL A C 1
ATOM 2262 O O . VAL A 1 288 ? 12.429 5.625 -20.046 1.00 71.19 288 VAL A O 1
ATOM 2265 N N . PRO A 1 289 ? 11.015 3.902 -20.207 1.00 69.69 289 PRO A N 1
ATOM 2266 C CA . PRO A 1 289 ? 11.605 3.400 -21.441 1.00 69.69 289 PRO A CA 1
ATOM 2267 C C . PRO A 1 289 ? 11.524 4.370 -22.608 1.00 69.69 289 PRO A C 1
ATOM 2269 O O . PRO A 1 289 ? 12.508 4.527 -23.323 1.00 69.69 289 PRO A O 1
ATOM 2272 N N . THR A 1 290 ? 10.384 5.039 -22.812 1.00 75.19 290 THR A N 1
ATOM 2273 C CA . THR A 1 290 ? 10.273 6.034 -23.892 1.00 75.19 290 THR A CA 1
ATOM 2274 C C . THR A 1 290 ? 11.286 7.163 -23.706 1.00 75.19 290 THR A C 1
ATOM 2276 O O . THR A 1 290 ? 11.899 7.591 -24.680 1.00 75.19 290 THR A O 1
ATOM 2279 N N . ILE A 1 291 ? 11.560 7.575 -22.464 1.00 78.00 291 ILE A N 1
ATOM 2280 C CA . ILE A 1 291 ? 12.617 8.544 -22.148 1.00 78.00 291 ILE A CA 1
ATOM 2281 C C . ILE A 1 291 ? 14.014 7.954 -22.398 1.00 78.00 291 ILE A C 1
ATOM 2283 O O . ILE A 1 291 ? 14.818 8.576 -23.095 1.00 78.00 291 ILE A O 1
ATOM 2287 N N . LEU A 1 292 ? 14.307 6.756 -21.877 1.00 75.25 292 LEU A N 1
ATOM 2288 C CA . LEU A 1 292 ? 15.607 6.086 -22.038 1.00 75.25 292 LEU A CA 1
ATOM 2289 C C . LEU A 1 292 ? 15.954 5.845 -23.513 1.00 75.25 292 LEU A C 1
ATOM 2291 O O . LEU A 1 292 ? 17.109 5.971 -23.915 1.00 75.25 292 LEU A O 1
ATOM 2295 N N . LEU A 1 293 ? 14.942 5.556 -24.329 1.00 79.19 293 LEU A N 1
ATOM 2296 C CA . LEU A 1 293 ? 15.058 5.282 -25.760 1.00 79.19 293 LEU A CA 1
ATOM 2297 C C . LEU A 1 293 ? 14.865 6.530 -26.630 1.00 79.19 293 LEU A C 1
ATOM 2299 O O . LEU A 1 293 ? 14.735 6.422 -27.849 1.00 79.19 293 LEU A O 1
ATOM 2303 N N . ARG A 1 294 ? 14.875 7.719 -26.010 1.00 84.81 294 ARG A N 1
ATOM 2304 C CA . ARG A 1 294 ? 14.794 9.034 -26.666 1.00 84.81 294 ARG A CA 1
ATOM 2305 C C . ARG A 1 294 ? 13.552 9.220 -27.548 1.00 84.81 294 ARG A C 1
ATOM 2307 O O . ARG A 1 294 ? 13.563 9.985 -28.507 1.00 84.81 294 ARG A O 1
ATOM 2314 N N . LYS A 1 295 ? 12.452 8.548 -27.211 1.00 83.75 295 LYS A N 1
ATOM 2315 C CA . LYS A 1 295 ? 11.124 8.696 -27.826 1.00 83.75 295 LYS A CA 1
ATOM 2316 C C . LYS A 1 295 ? 10.333 9.807 -27.124 1.00 83.75 295 LYS A C 1
ATOM 2318 O O . LYS A 1 295 ? 9.245 9.572 -26.605 1.00 83.75 295 LYS A O 1
ATOM 2323 N N . TYR A 1 296 ? 10.887 11.020 -27.087 1.00 84.94 296 TYR A N 1
ATOM 2324 C CA . TYR A 1 296 ? 10.341 12.129 -26.289 1.00 84.94 296 TYR A CA 1
ATOM 2325 C C . TYR A 1 296 ? 8.938 12.571 -26.719 1.00 84.94 296 TYR A C 1
ATOM 2327 O O . TYR A 1 296 ? 8.109 12.853 -25.861 1.00 84.94 296 TYR A O 1
ATOM 2335 N N . GLU A 1 297 ? 8.638 12.570 -28.020 1.00 83.56 297 GLU A N 1
ATOM 2336 C CA . GLU A 1 297 ? 7.291 12.887 -28.519 1.00 83.56 297 GLU A CA 1
ATOM 2337 C C . GLU A 1 297 ? 6.253 11.889 -28.005 1.00 83.56 297 GLU A C 1
ATOM 2339 O O . GLU A 1 297 ? 5.174 12.277 -27.563 1.00 83.56 297 GLU A O 1
ATOM 2344 N N . LEU A 1 298 ? 6.601 10.599 -27.993 1.00 78.81 298 LEU A N 1
ATOM 2345 C CA . LEU A 1 298 ? 5.740 9.561 -27.443 1.00 78.81 298 LEU A CA 1
ATOM 2346 C C . LEU A 1 298 ? 5.588 9.721 -25.929 1.00 78.81 298 LEU A C 1
ATOM 2348 O O . LEU A 1 298 ? 4.469 9.676 -25.430 1.00 78.81 298 LEU A O 1
ATOM 2352 N N . ALA A 1 299 ? 6.680 9.980 -25.208 1.00 81.25 299 ALA A N 1
ATOM 2353 C CA . ALA A 1 299 ? 6.637 10.266 -23.775 1.0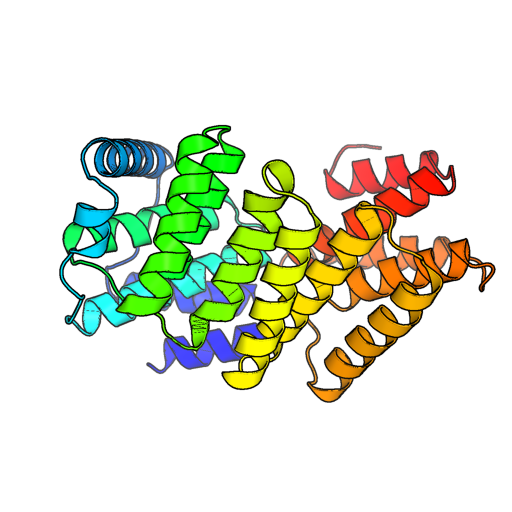0 81.25 299 ALA A CA 1
ATOM 2354 C C . ALA A 1 299 ? 5.711 11.459 -23.460 1.00 81.25 299 ALA A C 1
ATOM 2356 O O . ALA A 1 299 ? 4.918 11.410 -22.518 1.00 81.25 299 ALA A O 1
ATOM 2357 N N . GLN A 1 300 ? 5.762 12.517 -24.274 1.00 81.88 300 GLN A N 1
ATOM 2358 C CA . GLN A 1 300 ? 4.919 13.700 -24.128 1.00 81.88 300 GLN A CA 1
ATOM 2359 C C . GLN A 1 300 ? 3.451 13.408 -24.461 1.00 81.88 300 GLN A C 1
ATOM 2361 O O . GLN A 1 300 ? 2.577 13.806 -23.693 1.00 81.88 300 GLN A O 1
ATOM 2366 N N . GLN A 1 301 ? 3.172 12.685 -25.552 1.00 77.31 301 GLN A N 1
ATOM 2367 C CA . GLN A 1 301 ? 1.821 12.233 -25.912 1.00 77.31 301 GLN A CA 1
ATOM 2368 C C . GLN A 1 301 ? 1.217 11.393 -24.792 1.00 77.31 301 GLN A C 1
ATOM 2370 O O . GLN A 1 301 ? 0.115 11.669 -24.332 1.00 77.31 301 GLN A O 1
ATOM 2375 N N . MET A 1 302 ? 1.973 10.415 -24.299 1.00 73.44 302 MET A N 1
ATOM 2376 C CA . MET A 1 302 ? 1.595 9.596 -23.159 1.00 73.44 302 MET A CA 1
ATOM 2377 C C . MET A 1 302 ? 1.302 10.490 -21.938 1.00 73.44 302 MET A C 1
ATOM 2379 O O . MET A 1 302 ? 0.263 10.322 -21.304 1.00 73.44 302 MET A O 1
ATOM 2383 N N . THR A 1 303 ? 2.152 11.475 -21.633 1.00 75.19 303 THR A N 1
ATOM 2384 C CA . THR A 1 303 ? 1.954 12.397 -20.495 1.00 75.19 303 THR A CA 1
ATOM 2385 C C . THR A 1 303 ? 0.674 13.197 -20.610 1.00 75.19 303 THR A C 1
ATOM 2387 O O . THR A 1 303 ? -0.108 13.235 -19.658 1.00 75.19 303 THR A O 1
ATOM 2390 N N . LYS A 1 304 ? 0.423 13.795 -21.775 1.00 74.31 304 LYS A N 1
ATOM 2391 C CA . LYS A 1 304 ? -0.823 14.519 -22.028 1.00 74.31 304 LYS A CA 1
ATOM 2392 C C . LYS A 1 304 ? -2.026 13.606 -21.844 1.00 74.31 304 LYS A C 1
ATOM 2394 O O . LYS A 1 304 ? -2.954 13.938 -21.114 1.00 74.31 304 LYS A O 1
ATOM 2399 N N . LEU A 1 305 ? -1.944 12.415 -22.419 1.00 68.19 305 LEU A N 1
ATOM 2400 C CA . LEU A 1 305 ? -2.988 11.409 -22.386 1.00 68.19 305 LEU A CA 1
ATOM 2401 C C . LEU A 1 305 ? -3.307 10.933 -20.953 1.00 68.19 305 LEU A C 1
ATOM 2403 O O . LEU A 1 305 ? -4.475 10.803 -20.587 1.00 68.19 305 LEU A O 1
ATOM 2407 N N . TYR A 1 306 ? -2.286 10.734 -20.119 1.00 67.19 306 TYR A N 1
ATOM 2408 C CA . TYR A 1 306 ? -2.430 10.322 -18.722 1.00 67.19 306 TYR A CA 1
ATOM 2409 C C . TYR A 1 306 ? -3.041 11.418 -17.840 1.00 67.19 306 TYR A C 1
ATOM 2411 O O . TYR A 1 306 ? -3.970 11.153 -17.076 1.00 67.19 306 TYR A O 1
ATOM 2419 N N . TYR A 1 307 ? -2.569 12.660 -17.974 1.00 66.75 307 TYR A N 1
ATOM 2420 C CA . TYR A 1 307 ? -3.090 13.795 -17.205 1.00 66.75 307 TYR A CA 1
ATOM 2421 C C . TYR A 1 307 ? -4.376 14.397 -17.793 1.00 66.75 307 TYR A C 1
ATOM 2423 O O . TYR A 1 307 ? -4.951 15.305 -17.194 1.00 66.75 307 TYR A O 1
ATOM 2431 N N . GLY A 1 308 ? -4.849 13.902 -18.943 1.00 66.50 308 GLY A N 1
ATOM 2432 C CA . GLY A 1 308 ? -5.991 14.476 -19.656 1.00 66.50 308 GLY A CA 1
ATOM 2433 C C . GLY A 1 308 ? -5.742 15.915 -20.114 1.00 66.50 308 GLY A C 1
ATOM 2434 O O . GLY A 1 308 ? -6.667 16.724 -20.106 1.00 66.50 308 GLY A O 1
ATOM 2435 N N . LEU A 1 309 ? -4.494 16.243 -20.450 1.00 66.81 309 LEU A N 1
ATOM 2436 C CA . LEU A 1 309 ? -4.119 17.550 -20.979 1.00 66.81 309 LEU A CA 1
ATOM 2437 C C . LEU A 1 309 ? -4.506 17.631 -22.464 1.00 66.81 309 LEU A C 1
ATOM 2439 O O . LEU A 1 309 ? -4.425 16.616 -23.157 1.00 66.81 309 LEU A O 1
ATOM 2443 N N . PRO A 1 310 ? -4.910 18.813 -22.956 1.00 60.69 310 PRO A N 1
ATOM 2444 C CA . PRO A 1 310 ? -5.179 19.013 -24.374 1.00 60.69 310 PRO A CA 1
ATOM 2445 C C . PRO A 1 310 ? -3.918 18.793 -25.226 1.00 60.69 310 PRO A C 1
ATOM 2447 O O . PRO A 1 310 ? -2.791 19.012 -24.763 1.00 60.69 310 PRO A O 1
ATOM 2450 N N . ASP A 1 311 ? -4.141 18.346 -26.464 1.00 63.41 311 ASP A N 1
ATOM 2451 C CA . ASP A 1 311 ? -3.106 18.174 -27.489 1.00 63.41 311 ASP A CA 1
ATOM 2452 C C . ASP A 1 311 ? -2.496 19.506 -27.935 1.00 63.41 311 ASP A C 1
ATOM 2454 O O . ASP A 1 311 ? -3.233 20.505 -28.081 1.00 63.41 311 ASP A O 1
#

Organism: NCBI:txid1486917

pLDDT: mean 84.6, std 11.43, range [47.62, 98.0]

InterPro domains:
  IPR053159 Hybrid Signal Transduction Histidine Kinase [PTHR43642] (8-255)